Protein AF-A0A9E5QRY1-F1 (afdb_monomer)

Solvent-accessible surface area (backbone atoms only — not comparable to full-atom values): 13961 Å² total; per-residue (Å²): 109,53,72,47,68,84,44,101,41,34,38,41,40,42,23,63,47,68,66,73,77,42,94,70,43,30,32,36,94,90,40,44,83,86,42,85,65,101,62,23,21,14,84,48,50,46,77,48,73,56,29,47,32,41,36,39,41,82,38,76,69,48,32,33,44,33,44,34,31,36,41,71,38,31,24,37,68,61,28,16,50,27,86,89,30,59,91,76,81,81,72,62,67,76,47,42,85,45,55,68,40,35,27,57,84,54,16,33,40,31,41,35,39,36,31,39,63,86,51,37,36,42,37,38,26,44,25,50,51,48,65,31,86,59,56,47,60,54,67,47,77,85,37,39,89,69,48,54,91,47,75,71,39,60,41,67,16,32,56,90,53,58,28,42,28,22,30,35,35,42,37,76,52,50,80,74,83,76,88,58,55,53,36,74,61,50,60,63,30,77,45,49,36,38,36,45,35,38,20,26,35,40,28,60,45,34,11,30,21,26,71,38,59,51,96,88,65,38,36,69,36,71,48,70,19,44,31,40,34,38,23,40,31,40,41,38,28,42,51,76,40,72,97,68,40,32,50,54,70,51,76,51,75,52,75,50,78,40,45,50,83,85,78,77,86,124

Radius of gyration: 21.13 Å; Cα contacts (8 Å, |Δi|>4): 673; chains: 1; bounding box: 58×48×62 Å

Foldseek 3Di:
DDKDDPDLFKIWDWDKDFPDQDQQAAADPPQDCPDDDPRHHHDHHDIDTQDTKMKGCPPRQAKIKMWFWAQQADFDLLLLADPVADPPCLNDPVRVVCQLFFHDRNTFGWMKMWHDDPQKTKIKIKGFTHFGPQAPVPPDLPPQPSADLDAPDKDFHGDRFIKIKMKMKGWPFDDDDPPGSHRRQAPLQPGWTKMKMKMKMKTFQGMKHQNDADPVRGRHDMDTGMKIKIKIKIWTWHHDPVVVSHTDTDIDMDMDIDRHDDPPPD

Sequence (266 aa):
MAYSQISPRFLIM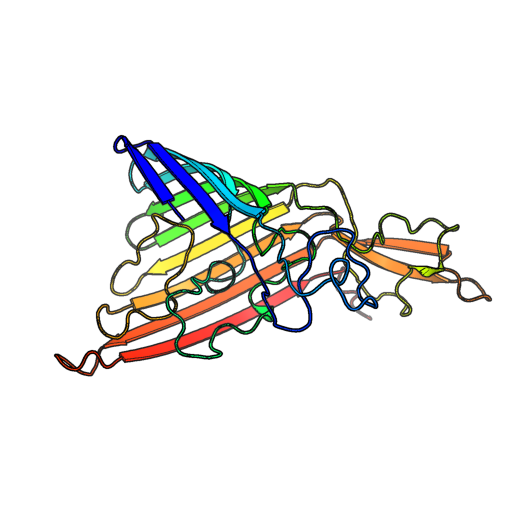FHIGINNQTFINGGAGGGNVSAFGPLGAGKKPEVFIHDAWTEYAVVQKKLHIGAGLHYWNGVSRMASASTLNFLTIDAPIFNWPLIELSDQFARQFGLYIKGELGRFYYQTSINKPFSAPTPVSVLSNGNAINAPTGLNVARDAANNNWALQGYYTYQFLDKESTLLPFRVGTYVGTKKVFNIGAGFHSHPNATASTTARDIDGVATAVSRHNMNLFGVDLFLDYPFGGDKNMAITAYSVFTVMILAPIISVM

Mean predicted aligned error: 7.95 Å

pLDDT: mean 84.77, std 15.93, range [34.84, 98.69]

Structure (mmCIF, N/CA/C/O backbone):
data_AF-A0A9E5QRY1-F1
#
_entry.id   AF-A0A9E5QRY1-F1
#
loop_
_atom_site.group_PDB
_atom_site.id
_atom_site.type_symbol
_atom_site.label_atom_id
_atom_site.label_alt_id
_atom_site.label_comp_id
_atom_site.label_asym_id
_atom_site.label_entity_id
_atom_site.label_seq_id
_atom_site.pdbx_PDB_ins_code
_atom_site.Cartn_x
_atom_site.Cartn_y
_atom_site.Cartn_z
_atom_site.occupancy
_atom_site.B_iso_or_equiv
_atom_site.auth_seq_id
_atom_site.auth_comp_id
_atom_site.auth_asym_id
_atom_site.auth_atom_id
_atom_site.pdbx_PDB_model_num
ATOM 1 N N . MET A 1 1 ? -13.397 12.624 -0.526 1.00 84.31 1 MET A N 1
ATOM 2 C CA . MET A 1 1 ? -13.536 11.171 -0.278 1.00 84.31 1 MET A CA 1
ATOM 3 C C . MET A 1 1 ? -14.922 10.897 0.280 1.00 84.31 1 MET A C 1
ATOM 5 O O . MET A 1 1 ? -15.346 11.635 1.160 1.00 84.31 1 MET A O 1
ATOM 9 N N . ALA A 1 2 ? -15.611 9.875 -0.216 1.00 90.44 2 ALA A N 1
ATOM 10 C CA . ALA A 1 2 ? -16.888 9.410 0.309 1.00 90.44 2 ALA A CA 1
ATOM 11 C C . ALA A 1 2 ? -16.952 7.880 0.218 1.00 90.44 2 ALA A C 1
ATOM 13 O O . ALA A 1 2 ? -16.559 7.298 -0.791 1.00 90.44 2 ALA A O 1
ATOM 14 N N . TYR A 1 3 ? -17.467 7.233 1.258 1.00 90.75 3 TYR A N 1
ATOM 15 C CA . TYR A 1 3 ? -17.833 5.822 1.203 1.00 90.75 3 TYR A CA 1
ATOM 16 C C . TYR A 1 3 ? -19.284 5.658 1.641 1.00 90.75 3 TYR A C 1
ATOM 18 O O . TYR A 1 3 ? -19.802 6.459 2.420 1.00 90.75 3 TYR A O 1
ATOM 26 N N . SER A 1 4 ? -19.940 4.620 1.137 1.00 91.69 4 SER A N 1
ATOM 27 C CA . SER A 1 4 ? -21.294 4.252 1.538 1.00 91.69 4 SER A CA 1
ATOM 28 C C . SER A 1 4 ? -21.354 2.763 1.813 1.00 91.69 4 SER A C 1
ATOM 30 O O . SER A 1 4 ? -20.996 1.941 0.966 1.00 91.69 4 SER A O 1
ATOM 32 N N . GLN A 1 5 ? -21.806 2.418 3.013 1.00 89.25 5 GLN A N 1
ATOM 33 C CA . GLN A 1 5 ? -22.091 1.046 3.384 1.00 89.25 5 GLN A CA 1
ATOM 34 C C . GLN A 1 5 ? -23.574 0.770 3.116 1.00 89.25 5 GLN A C 1
ATOM 36 O O . GLN A 1 5 ? -24.421 0.960 3.984 1.00 89.25 5 GLN A O 1
ATOM 41 N N . ILE A 1 6 ? -23.882 0.340 1.890 1.00 89.12 6 ILE A N 1
ATOM 42 C CA . ILE A 1 6 ? -25.260 0.085 1.428 1.00 89.12 6 ILE A CA 1
ATOM 43 C C . ILE A 1 6 ? -25.921 -1.022 2.259 1.00 89.12 6 ILE A C 1
ATOM 45 O O . ILE A 1 6 ? -27.129 -1.016 2.477 1.00 89.12 6 ILE A O 1
ATOM 49 N N . SER A 1 7 ? -25.130 -1.981 2.743 1.00 91.56 7 SER A N 1
ATOM 50 C CA . SER A 1 7 ? -25.584 -3.000 3.688 1.00 91.56 7 SER A CA 1
ATOM 51 C C . SER A 1 7 ? -24.447 -3.398 4.631 1.00 91.56 7 SER A C 1
ATOM 53 O O . SER A 1 7 ? -23.281 -3.141 4.323 1.00 91.56 7 SER A O 1
ATOM 55 N N . PRO A 1 8 ? -24.717 -4.144 5.720 1.00 89.19 8 PRO A N 1
ATOM 56 C CA . PRO A 1 8 ? -23.670 -4.700 6.581 1.00 89.19 8 PRO A CA 1
ATOM 57 C C . PRO A 1 8 ? -22.619 -5.563 5.859 1.00 89.19 8 PRO A C 1
ATOM 59 O O . PRO A 1 8 ? -21.644 -5.975 6.488 1.00 89.19 8 PRO A O 1
ATOM 62 N N . ARG A 1 9 ? -22.825 -5.883 4.573 1.00 95.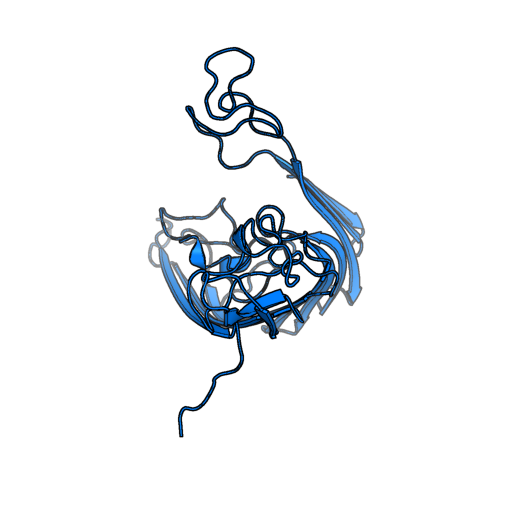06 9 ARG A N 1
ATOM 63 C CA . ARG A 1 9 ? -21.899 -6.653 3.743 1.00 95.06 9 ARG A CA 1
ATOM 64 C C . ARG A 1 9 ? -21.380 -5.922 2.515 1.00 95.06 9 ARG A C 1
ATOM 66 O O . ARG A 1 9 ? -20.485 -6.465 1.888 1.00 95.06 9 ARG A O 1
ATOM 73 N N . PHE A 1 10 ? -21.919 -4.765 2.145 1.00 96.38 10 PHE A N 1
ATOM 74 C CA . PHE A 1 10 ? -21.547 -4.112 0.892 1.00 96.38 10 PHE A CA 1
ATOM 75 C C . PHE A 1 10 ? -21.110 -2.675 1.133 1.00 96.38 10 PHE A C 1
ATOM 77 O O . PHE A 1 10 ? -21.865 -1.880 1.698 1.00 96.38 10 PHE A O 1
ATOM 84 N N . LEU A 1 11 ? -19.892 -2.370 0.696 1.00 96.75 11 LEU A N 1
ATOM 85 C CA . LEU A 1 11 ? -19.241 -1.076 0.839 1.00 96.75 11 LEU A CA 1
ATOM 86 C C . LEU A 1 11 ? -18.826 -0.577 -0.547 1.00 96.75 11 LEU A C 1
ATOM 88 O O . LEU A 1 11 ? -18.224 -1.312 -1.327 1.00 96.75 11 LEU A O 1
ATOM 92 N N . ILE A 1 12 ? -19.138 0.682 -0.837 1.00 96.50 12 ILE A N 1
ATOM 93 C CA . ILE A 1 12 ? -18.628 1.411 -1.998 1.00 96.50 12 ILE A CA 1
ATOM 94 C C . ILE A 1 12 ? -17.719 2.519 -1.490 1.00 96.50 12 ILE A C 1
ATOM 96 O O . ILE A 1 12 ? -18.074 3.219 -0.540 1.00 96.50 12 ILE A O 1
ATOM 100 N N . MET A 1 13 ? -16.586 2.705 -2.156 1.00 96.12 13 MET A N 1
ATOM 101 C CA . MET A 1 13 ? -15.648 3.784 -1.897 1.00 96.12 13 MET A CA 1
ATOM 102 C C . MET A 1 13 ? -15.396 4.588 -3.166 1.00 96.12 13 MET A C 1
ATOM 104 O O . MET A 1 13 ? -15.086 4.028 -4.218 1.00 96.12 13 MET A O 1
ATOM 108 N N . PHE A 1 14 ? -15.476 5.909 -3.035 1.00 96.69 14 PHE A N 1
ATOM 109 C CA . PHE A 1 14 ? -15.118 6.844 -4.085 1.00 96.69 14 PHE A CA 1
ATOM 110 C C . PHE A 1 14 ? -14.286 8.003 -3.531 1.00 96.69 14 PHE A C 1
ATOM 112 O O . PHE A 1 14 ? -14.654 8.697 -2.577 1.00 96.69 14 PHE A O 1
ATOM 119 N N . HIS A 1 15 ? -13.143 8.252 -4.147 1.00 95.25 15 HIS A N 1
ATOM 120 C CA . HIS A 1 15 ? -12.257 9.347 -3.808 1.00 95.25 15 HIS A CA 1
ATOM 121 C C . HIS A 1 15 ? -11.760 9.986 -5.094 1.00 95.25 15 HIS A C 1
ATOM 123 O O . HIS A 1 15 ? -11.146 9.333 -5.925 1.00 95.25 15 HIS A O 1
ATOM 129 N N . ILE A 1 16 ? -12.043 11.274 -5.230 1.00 93.88 16 ILE A N 1
ATOM 130 C CA . ILE A 1 16 ? -11.583 12.140 -6.304 1.00 93.88 16 ILE A CA 1
ATOM 131 C C . ILE A 1 16 ? -10.830 13.303 -5.671 1.00 93.88 16 ILE A C 1
ATOM 133 O O . ILE A 1 16 ? -11.224 13.779 -4.596 1.00 93.88 16 ILE A O 1
ATOM 137 N N . GLY A 1 17 ? -9.768 13.750 -6.322 1.00 89.25 17 GLY A N 1
ATOM 138 C CA . GLY A 1 17 ? -8.963 14.843 -5.816 1.00 89.25 17 GLY A CA 1
ATOM 139 C C . GLY A 1 17 ? -7.842 15.228 -6.764 1.00 89.25 17 GLY A C 1
ATOM 140 O O . GLY A 1 17 ? -7.821 14.855 -7.934 1.00 89.25 17 GLY A O 1
ATOM 141 N N . ILE A 1 18 ? -6.907 15.986 -6.209 1.00 84.31 18 ILE A N 1
ATOM 142 C CA . ILE A 1 18 ? -5.691 16.462 -6.861 1.00 84.31 18 ILE A CA 1
ATOM 143 C C . ILE A 1 18 ? -4.495 16.088 -5.982 1.00 84.31 18 ILE A C 1
ATOM 145 O O . ILE A 1 18 ? -4.628 16.008 -4.758 1.00 84.31 18 ILE A O 1
ATOM 149 N N . ASN A 1 19 ? -3.318 15.906 -6.576 1.00 79.81 19 ASN A N 1
ATOM 150 C CA . ASN A 1 19 ? -2.058 15.805 -5.838 1.00 79.81 19 ASN A CA 1
ATOM 151 C C . ASN A 1 19 ? -1.043 16.824 -6.338 1.00 79.81 19 ASN A C 1
ATOM 153 O O . ASN A 1 19 ? -1.168 17.353 -7.438 1.00 79.81 19 ASN A O 1
ATOM 157 N N . ASN A 1 20 ? -0.028 17.072 -5.503 1.00 72.06 20 ASN A N 1
ATOM 158 C CA . ASN A 1 20 ? 1.133 17.892 -5.836 1.00 72.06 20 ASN A CA 1
ATOM 159 C C . ASN A 1 20 ? 0.769 19.286 -6.386 1.00 72.06 20 ASN A C 1
ATOM 161 O O . ASN A 1 20 ? 1.396 19.786 -7.318 1.00 72.06 20 ASN A O 1
ATOM 165 N N . GLN A 1 21 ? -0.272 19.914 -5.824 1.00 71.94 21 GLN A N 1
ATOM 166 C CA . GLN A 1 21 ? -0.602 21.296 -6.154 1.00 71.94 21 GLN A CA 1
ATOM 167 C C . GLN A 1 21 ? 0.521 22.196 -5.647 1.00 71.94 21 GLN A C 1
ATOM 169 O O . GLN A 1 21 ? 0.767 22.281 -4.445 1.00 71.94 21 GLN A O 1
ATOM 174 N N . THR A 1 22 ? 1.171 22.907 -6.560 1.00 66.19 22 THR A N 1
ATOM 175 C CA . THR A 1 22 ? 2.138 23.943 -6.201 1.00 66.19 22 THR A CA 1
ATOM 176 C C . THR A 1 22 ? 1.796 25.244 -6.920 1.00 66.19 22 THR A C 1
ATOM 178 O O . THR A 1 22 ? 0.979 25.270 -7.838 1.00 66.19 22 THR A O 1
ATOM 181 N N . PHE A 1 23 ? 2.420 26.344 -6.502 1.00 65.69 23 PHE A N 1
ATOM 182 C CA . PHE A 1 23 ? 2.241 27.652 -7.140 1.00 65.69 23 PHE A CA 1
ATOM 183 C C . PHE A 1 23 ? 3.002 27.794 -8.470 1.00 65.69 23 PHE A C 1
ATOM 185 O O . PHE A 1 23 ? 2.866 28.819 -9.138 1.00 65.69 23 PHE A O 1
ATOM 192 N N . ILE A 1 24 ? 3.825 26.801 -8.830 1.00 58.38 24 ILE A N 1
ATOM 193 C CA . ILE A 1 24 ? 4.819 26.895 -9.910 1.00 58.38 24 ILE A CA 1
ATOM 194 C C . ILE A 1 24 ? 4.666 25.732 -10.905 1.00 58.38 24 ILE A C 1
ATOM 196 O O . ILE A 1 24 ? 4.683 25.959 -12.108 1.00 58.38 24 ILE A O 1
ATOM 200 N N . ASN A 1 25 ? 4.426 24.517 -10.402 1.00 52.34 25 ASN A N 1
ATOM 201 C CA . ASN A 1 25 ? 4.283 23.262 -11.146 1.00 52.34 25 ASN A CA 1
ATOM 202 C C . ASN A 1 25 ? 3.006 22.499 -10.726 1.00 52.34 25 ASN A C 1
ATOM 204 O O . ASN A 1 25 ? 2.606 22.543 -9.561 1.00 52.34 25 ASN A O 1
ATOM 208 N N . GLY A 1 26 ? 2.385 21.768 -11.654 1.00 53.31 26 GLY A N 1
ATOM 209 C CA . GLY A 1 26 ? 1.198 20.940 -11.376 1.00 53.31 26 GLY A CA 1
ATOM 210 C C . GLY A 1 26 ? 0.034 21.253 -12.311 1.00 53.31 26 GLY A C 1
ATOM 211 O O . GLY A 1 26 ? -1.031 21.660 -11.862 1.00 53.31 26 GLY A O 1
ATOM 212 N N . GLY A 1 27 ? 0.258 21.147 -13.621 1.00 53.31 27 GLY A N 1
ATOM 213 C CA . GLY A 1 27 ? -0.777 21.309 -14.645 1.00 53.31 27 GLY A CA 1
ATOM 214 C C . GLY A 1 27 ? -1.347 19.973 -15.131 1.00 53.31 27 GLY A C 1
ATOM 215 O O . GLY A 1 27 ? -0.679 18.951 -15.021 1.00 53.31 27 GLY A O 1
ATOM 216 N N . ALA A 1 28 ? -2.555 20.011 -15.697 1.00 51.50 28 ALA A N 1
ATOM 217 C CA . ALA A 1 28 ? -3.160 18.908 -16.447 1.00 51.50 28 ALA A CA 1
ATOM 218 C C . ALA A 1 28 ? -2.247 18.382 -17.571 1.00 51.50 28 ALA A C 1
ATOM 220 O O . ALA A 1 28 ? -1.473 19.152 -18.159 1.00 51.50 28 ALA A O 1
ATOM 221 N N . GLY A 1 29 ? -2.364 17.086 -17.886 1.00 51.47 29 GLY A N 1
ATOM 222 C CA . GLY A 1 29 ? -1.628 16.443 -18.974 1.00 51.47 29 GLY A CA 1
ATOM 223 C C . GLY A 1 29 ? -1.658 17.252 -20.279 1.00 51.47 29 GLY A C 1
ATOM 224 O O . GLY A 1 29 ? -2.714 17.684 -20.739 1.00 51.47 29 GLY A O 1
ATOM 225 N N . GLY A 1 30 ? -0.478 17.488 -20.865 1.00 53.19 30 GLY A N 1
ATOM 226 C CA . GLY A 1 30 ? -0.306 18.262 -22.106 1.00 53.19 30 GLY A CA 1
ATOM 227 C C . GLY A 1 30 ? 0.067 19.742 -21.931 1.00 53.19 30 GLY A C 1
ATOM 228 O O . GLY A 1 30 ? 0.291 20.428 -22.927 1.00 53.19 30 GLY A O 1
ATOM 229 N N . GLY A 1 31 ? 0.180 20.250 -20.698 1.00 53.00 31 GLY A N 1
ATOM 230 C CA . GLY A 1 31 ? 0.727 21.585 -20.439 1.00 53.00 31 GLY A CA 1
ATOM 231 C C . GLY A 1 31 ? 2.235 21.652 -20.708 1.00 53.00 31 GLY A C 1
ATOM 232 O O . GLY A 1 31 ? 2.996 20.808 -20.236 1.00 53.00 31 GLY A O 1
ATOM 233 N N . ASN A 1 32 ? 2.695 22.669 -21.438 1.00 54.06 32 ASN A N 1
ATOM 234 C CA . ASN A 1 32 ? 4.124 22.870 -21.655 1.00 54.06 32 ASN A CA 1
ATOM 235 C C . ASN A 1 32 ? 4.774 23.360 -20.346 1.00 54.06 32 ASN A C 1
ATOM 237 O O . ASN A 1 32 ? 4.464 24.450 -19.862 1.00 54.06 32 ASN A O 1
ATOM 241 N N . VAL A 1 33 ? 5.681 22.555 -19.781 1.00 55.44 33 VAL A N 1
ATOM 242 C CA . VAL A 1 33 ? 6.386 22.818 -18.506 1.00 55.44 33 VAL A CA 1
ATOM 243 C C . VAL A 1 33 ? 7.263 24.077 -18.562 1.00 55.44 33 VAL A C 1
ATOM 245 O O . VAL A 1 33 ? 7.678 24.593 -17.532 1.00 55.44 33 VAL A O 1
ATOM 248 N N . SER A 1 34 ? 7.519 24.595 -19.768 1.00 55.19 34 SER A N 1
ATOM 249 C CA . SER A 1 34 ? 8.293 25.818 -20.012 1.00 55.19 34 SER A CA 1
ATOM 250 C C . SER A 1 34 ? 7.446 27.056 -20.349 1.00 55.19 34 SER A C 1
ATOM 252 O O . SER A 1 34 ? 8.002 28.129 -20.577 1.00 55.19 34 SER A O 1
ATOM 254 N N . ALA A 1 35 ? 6.111 26.951 -20.383 1.00 54.78 35 ALA A N 1
ATOM 255 C CA . ALA A 1 35 ? 5.238 28.066 -20.754 1.00 54.78 35 ALA A CA 1
ATOM 256 C C . ALA A 1 35 ? 4.711 28.845 -19.533 1.00 54.78 35 ALA A C 1
ATOM 258 O O . ALA A 1 35 ? 4.174 28.268 -18.590 1.00 54.78 35 ALA A O 1
ATOM 259 N N . PHE A 1 36 ? 4.779 30.179 -19.589 1.00 55.34 36 PHE A N 1
ATOM 260 C CA . PHE A 1 36 ? 4.069 31.085 -18.678 1.00 55.34 36 PHE A CA 1
ATOM 261 C C . PHE A 1 36 ? 2.723 31.507 -19.296 1.00 55.34 36 PHE A C 1
ATOM 263 O O . PHE A 1 36 ? 2.643 31.764 -20.494 1.00 55.34 36 PHE A O 1
ATOM 270 N N . GLY A 1 37 ? 1.656 31.612 -18.492 1.00 53.41 37 GLY A N 1
ATOM 271 C CA . GLY A 1 37 ? 0.339 32.102 -18.940 1.00 53.41 37 GLY A CA 1
ATOM 272 C C . GLY A 1 37 ? -0.792 31.062 -18.858 1.00 53.41 37 GLY A C 1
ATOM 273 O O . GLY A 1 37 ? -0.645 30.061 -18.158 1.00 53.41 37 GLY A O 1
ATOM 274 N N . PRO A 1 38 ? -1.939 31.278 -19.535 1.00 51.03 38 PRO A N 1
ATOM 275 C CA . PRO A 1 38 ? -3.110 30.384 -19.502 1.00 51.03 38 PRO A CA 1
ATOM 276 C C . PRO A 1 38 ? -2.845 28.934 -19.953 1.00 51.03 38 PRO A C 1
ATOM 278 O O . PRO A 1 38 ? -3.667 28.062 -19.674 1.00 51.03 38 PRO A O 1
ATOM 281 N N . LEU A 1 39 ? -1.715 28.702 -20.636 1.00 50.28 39 LEU A N 1
ATOM 282 C CA . LEU A 1 39 ? -1.239 27.418 -21.172 1.00 50.28 39 LEU A CA 1
ATOM 283 C C . LEU A 1 39 ? -0.040 26.830 -20.390 1.00 50.28 39 LEU A C 1
ATOM 285 O O . LEU A 1 39 ? 0.532 25.826 -20.809 1.00 50.28 39 LEU A O 1
ATOM 289 N N . GLY A 1 40 ? 0.365 27.461 -19.281 1.00 56.38 40 GLY A N 1
ATOM 290 C CA . GLY A 1 40 ? 1.472 27.000 -18.439 1.00 56.38 40 GLY A CA 1
ATOM 291 C C . GLY A 1 40 ? 1.081 25.876 -17.478 1.00 56.38 40 GLY A C 1
ATOM 292 O O . GLY A 1 40 ? 0.017 25.921 -16.850 1.00 56.38 40 GLY A O 1
ATOM 293 N N . ALA A 1 41 ? 1.957 24.879 -17.331 1.00 55.75 41 ALA A N 1
ATOM 294 C CA . ALA A 1 41 ? 1.741 23.689 -16.506 1.00 55.75 41 ALA A CA 1
ATOM 295 C C . ALA A 1 41 ? 1.926 23.956 -14.995 1.00 55.75 41 ALA A C 1
ATOM 297 O O . ALA A 1 41 ? 2.834 23.422 -14.368 1.00 55.75 41 ALA A O 1
ATOM 298 N N . GLY A 1 42 ? 1.081 24.787 -14.381 1.00 54.12 42 GLY A N 1
ATOM 299 C CA . GLY A 1 42 ? 1.273 25.094 -12.953 1.00 54.12 42 GLY A CA 1
ATOM 300 C C . GLY A 1 42 ? 0.101 25.674 -12.174 1.00 54.12 42 GLY A C 1
ATOM 301 O O . GLY A 1 42 ? 0.209 25.827 -10.966 1.00 54.12 42 GLY A O 1
ATOM 302 N N . LYS A 1 43 ? -1.022 26.011 -12.821 1.00 57.53 43 LYS A N 1
ATOM 303 C CA . LYS A 1 43 ? -2.163 26.671 -12.146 1.00 57.53 43 LYS A CA 1
ATOM 304 C C . LYS A 1 43 ? -3.443 25.833 -12.095 1.00 57.53 43 LYS A C 1
ATOM 306 O O . LYS A 1 43 ? -4.443 26.293 -11.553 1.00 57.53 43 LYS A O 1
ATOM 311 N N . LYS A 1 44 ? -3.439 24.644 -12.703 1.00 62.97 44 LYS A N 1
ATOM 312 C CA . LYS A 1 44 ? -4.613 23.774 -12.869 1.00 62.97 44 LYS A CA 1
ATOM 313 C C . LYS A 1 44 ? -4.199 22.313 -12.654 1.00 62.97 44 LYS A C 1
ATOM 315 O O . LYS A 1 44 ? -3.958 21.632 -13.653 1.00 62.97 44 LYS A O 1
ATOM 320 N N . PRO A 1 45 ? -4.061 21.854 -11.398 1.00 67.12 45 PRO A N 1
ATOM 321 C CA . PRO A 1 45 ? -3.745 20.457 -11.130 1.00 67.12 45 PRO A CA 1
ATOM 322 C C . PRO A 1 45 ? -4.826 19.554 -11.714 1.00 67.12 45 PRO A C 1
ATOM 324 O O . PRO A 1 45 ? -6.014 19.885 -11.663 1.00 67.12 45 PRO A O 1
ATOM 327 N N . GLU A 1 46 ? -4.400 18.443 -12.312 1.00 74.00 46 GLU A N 1
ATOM 328 C CA . GLU A 1 46 ? -5.322 17.466 -12.875 1.00 74.00 46 GLU A CA 1
ATOM 329 C C . GLU A 1 46 ? -6.162 16.849 -11.763 1.00 74.00 46 GLU A C 1
ATOM 331 O O . GLU A 1 46 ? -5.633 16.403 -10.743 1.00 74.00 46 GLU A O 1
ATOM 336 N N . VAL A 1 47 ? -7.477 16.839 -11.965 1.00 83.25 47 VAL A N 1
ATOM 337 C CA . VAL A 1 47 ? -8.395 16.116 -11.094 1.00 83.25 47 VAL A CA 1
ATOM 338 C C . VAL A 1 47 ? -8.467 14.685 -11.592 1.00 83.25 47 VAL A C 1
ATOM 340 O O . VAL A 1 47 ? -8.854 14.446 -12.734 1.00 83.25 47 VAL A O 1
ATOM 343 N N . PHE A 1 48 ? -8.153 13.739 -10.717 1.00 88.19 48 PHE A N 1
ATOM 344 C CA . PHE A 1 48 ? -8.254 12.320 -11.019 1.00 88.19 48 PHE A CA 1
ATOM 345 C C . PHE A 1 48 ? -8.861 11.547 -9.850 1.00 88.19 48 PHE A C 1
ATOM 347 O O . PHE A 1 48 ? -9.055 12.056 -8.742 1.00 88.19 48 PHE A O 1
ATOM 354 N N . ILE A 1 49 ? -9.232 10.304 -10.132 1.00 93.00 49 ILE A N 1
ATOM 355 C CA . ILE A 1 49 ? -9.844 9.405 -9.159 1.00 93.00 49 ILE A CA 1
ATOM 356 C C . ILE A 1 49 ? -8.725 8.725 -8.374 1.00 93.00 49 ILE A C 1
ATOM 358 O O . ILE A 1 49 ? -7.941 7.974 -8.936 1.00 93.00 49 ILE A O 1
ATOM 362 N N . HIS A 1 50 ? -8.664 8.948 -7.069 1.00 93.44 50 HIS A N 1
ATOM 363 C CA . HIS A 1 50 ? -7.784 8.212 -6.165 1.00 93.44 50 HIS A CA 1
ATOM 364 C C . HIS A 1 50 ? -8.297 6.804 -5.918 1.00 93.44 50 HIS A C 1
ATOM 366 O O . HIS A 1 50 ? -7.558 5.842 -6.051 1.00 93.44 50 HIS A O 1
ATOM 372 N N . ASP A 1 51 ? -9.563 6.673 -5.544 1.00 96.00 51 ASP A N 1
ATOM 373 C CA . ASP A 1 51 ? -10.147 5.397 -5.152 1.00 96.00 51 ASP A CA 1
ATOM 374 C C . ASP A 1 51 ? -11.510 5.249 -5.824 1.00 96.00 51 ASP A C 1
ATOM 376 O O . ASP A 1 51 ? -12.347 6.148 -5.763 1.00 96.00 51 ASP A O 1
ATOM 380 N N . ALA A 1 52 ? -11.743 4.105 -6.453 1.00 97.50 52 ALA A N 1
ATOM 381 C CA . ALA A 1 52 ? -13.043 3.717 -6.982 1.00 97.50 52 ALA A CA 1
ATOM 382 C C . ALA A 1 52 ? -13.136 2.199 -6.914 1.00 97.50 52 ALA A C 1
ATOM 384 O O . ALA A 1 52 ? -12.699 1.489 -7.823 1.00 97.50 52 ALA A O 1
ATOM 385 N N . TRP A 1 53 ? -13.653 1.705 -5.795 1.00 97.88 53 TRP A N 1
ATOM 386 C CA . TRP A 1 53 ? -13.727 0.277 -5.528 1.00 97.88 53 TRP A CA 1
ATOM 387 C C . TRP A 1 53 ? -14.990 -0.091 -4.760 1.00 97.88 53 TRP A C 1
ATOM 389 O O . TRP A 1 53 ? -15.627 0.733 -4.097 1.00 97.88 53 TRP A O 1
ATOM 399 N N . THR A 1 54 ? -15.353 -1.363 -4.871 1.00 98.00 54 THR A N 1
ATOM 400 C CA . THR A 1 54 ? -16.456 -1.973 -4.127 1.00 98.00 54 THR A CA 1
ATOM 401 C C . THR A 1 54 ? -15.946 -3.164 -3.337 1.00 98.00 54 THR A C 1
ATOM 403 O O . THR A 1 54 ? -14.954 -3.789 -3.714 1.00 98.00 54 THR A O 1
ATOM 406 N N . GLU A 1 55 ? -16.617 -3.469 -2.235 1.00 98.25 55 GLU A N 1
ATOM 407 C CA . GLU A 1 55 ? -16.248 -4.549 -1.333 1.00 98.25 55 GLU A CA 1
ATOM 408 C C . GLU A 1 55 ? -17.475 -5.312 -0.854 1.00 98.25 55 GLU A C 1
ATOM 410 O O . GLU A 1 55 ? -18.485 -4.726 -0.455 1.00 98.25 55 GLU A O 1
ATOM 415 N N . TYR A 1 56 ? -17.340 -6.634 -0.838 1.00 98.12 56 TYR A N 1
ATOM 416 C CA . TYR A 1 56 ? -18.307 -7.568 -0.302 1.00 98.12 56 TYR A CA 1
ATOM 417 C C . TYR A 1 56 ? -17.722 -8.357 0.877 1.00 98.12 56 TYR A C 1
ATOM 419 O O . TYR A 1 56 ? -16.694 -9.027 0.760 1.00 98.12 56 TYR A O 1
ATOM 427 N N . ALA A 1 57 ? -18.403 -8.323 2.021 1.00 97.88 57 ALA A N 1
ATOM 428 C CA . ALA A 1 57 ? -18.065 -9.123 3.191 1.00 97.88 57 ALA A CA 1
ATOM 429 C C . ALA A 1 57 ? -18.657 -10.536 3.059 1.00 97.88 57 ALA A C 1
ATOM 431 O O . ALA A 1 57 ? -19.825 -10.767 3.390 1.00 97.88 57 ALA A O 1
ATOM 432 N N . VAL A 1 58 ? -17.833 -11.485 2.606 1.00 97.81 58 VAL A N 1
ATOM 433 C CA . VAL A 1 58 ? -18.184 -12.915 2.518 1.00 97.81 58 VAL A CA 1
ATOM 434 C C . VAL A 1 58 ? -18.439 -13.481 3.913 1.00 97.81 58 VAL A C 1
ATOM 436 O O . VAL A 1 58 ? -19.459 -14.123 4.161 1.00 97.81 58 VAL A O 1
ATOM 439 N N . VAL A 1 59 ? -17.536 -13.178 4.848 1.00 97.38 59 VAL A N 1
ATOM 440 C CA . VAL A 1 59 ? -17.696 -13.455 6.276 1.00 97.38 59 VAL A CA 1
ATOM 441 C C . VAL A 1 59 ? -17.392 -12.164 7.014 1.00 97.38 59 VAL A C 1
ATOM 443 O O . VAL A 1 59 ? -16.246 -11.721 7.038 1.00 97.38 59 VAL A O 1
ATOM 446 N N . GLN A 1 60 ? -18.411 -11.552 7.617 1.00 93.81 60 GLN A N 1
ATOM 447 C CA . GLN A 1 60 ? -18.270 -10.248 8.270 1.00 93.81 60 GLN A CA 1
ATOM 448 C C . GLN A 1 60 ? -17.052 -10.204 9.200 1.00 93.81 60 GLN A C 1
ATOM 450 O O . GLN A 1 60 ? -16.855 -11.102 10.023 1.00 93.81 60 GLN A O 1
ATOM 455 N N . LYS A 1 61 ? -16.239 -9.152 9.051 1.00 93.25 61 LYS A N 1
ATOM 456 C CA . LYS A 1 61 ? -14.959 -8.910 9.740 1.00 93.25 61 LYS A CA 1
ATOM 457 C C . LYS A 1 61 ? -13.827 -9.881 9.384 1.00 93.25 61 LYS A C 1
ATOM 459 O O . LYS A 1 61 ? -12.673 -9.483 9.458 1.00 93.25 61 LYS A O 1
ATOM 464 N N . LYS A 1 62 ? -14.116 -11.131 9.010 1.00 97.38 62 LYS A N 1
ATOM 465 C CA . LYS A 1 62 ? -13.102 -12.184 8.817 1.00 97.38 62 LYS A CA 1
ATOM 466 C C . LYS A 1 62 ? -12.621 -12.335 7.381 1.00 97.38 62 LYS A C 1
ATOM 468 O O . LYS A 1 62 ? -11.472 -12.721 7.194 1.00 97.38 62 LYS A O 1
ATOM 473 N N . LEU A 1 63 ? -13.486 -12.092 6.398 1.00 98.31 63 LEU A N 1
ATOM 474 C CA . LEU A 1 63 ? -13.173 -12.209 4.977 1.00 98.31 63 LEU A CA 1
ATOM 475 C C . LEU A 1 63 ? -14.026 -11.240 4.161 1.00 98.31 63 LEU A C 1
ATOM 477 O O . LEU A 1 63 ? -15.254 -11.350 4.099 1.00 98.31 63 LEU A O 1
ATOM 481 N N . HIS A 1 64 ? -13.333 -10.327 3.504 1.00 98.56 64 HIS A N 1
ATOM 482 C CA . HIS A 1 64 ? -13.859 -9.347 2.576 1.00 98.56 64 HIS A CA 1
ATOM 483 C C . HIS A 1 64 ? -13.150 -9.531 1.241 1.00 98.56 64 HIS A C 1
ATOM 485 O O . HIS A 1 64 ? -11.948 -9.797 1.226 1.00 98.56 64 HIS A O 1
ATOM 491 N N . ILE A 1 65 ? -13.888 -9.382 0.147 1.00 98.62 65 ILE A N 1
ATOM 492 C CA . ILE A 1 65 ? -13.359 -9.390 -1.216 1.00 98.62 65 ILE A CA 1
ATOM 493 C C . ILE A 1 65 ? -13.771 -8.074 -1.857 1.00 98.62 65 ILE A C 1
ATOM 495 O O . ILE A 1 65 ? -14.944 -7.706 -1.788 1.00 98.62 65 ILE A O 1
ATOM 499 N N . GLY A 1 66 ? -12.835 -7.370 -2.476 1.00 98.38 66 GLY A N 1
ATOM 500 C CA . GLY A 1 66 ? -13.138 -6.145 -3.199 1.00 98.38 66 GLY A CA 1
ATOM 501 C C . GLY A 1 66 ? -12.397 -6.032 -4.518 1.00 98.38 66 GLY A C 1
ATOM 502 O O . GLY A 1 66 ? -11.490 -6.808 -4.818 1.00 98.38 66 GLY A O 1
ATOM 503 N N . ALA A 1 67 ? -12.847 -5.080 -5.326 1.00 98.31 67 ALA A N 1
ATOM 504 C CA . ALA A 1 67 ? -12.376 -4.866 -6.684 1.00 98.31 67 ALA A CA 1
ATOM 505 C C . ALA A 1 67 ? -12.452 -3.386 -7.063 1.00 98.31 67 ALA A C 1
ATOM 507 O O . ALA A 1 67 ? -13.403 -2.697 -6.679 1.00 98.31 67 ALA A O 1
ATOM 508 N N . GLY A 1 68 ? -11.489 -2.919 -7.857 1.00 97.88 68 GLY A N 1
ATOM 509 C CA . GLY A 1 68 ? -11.462 -1.567 -8.418 1.00 97.88 68 GLY A CA 1
ATOM 510 C C . GLY A 1 68 ? -10.090 -0.908 -8.312 1.00 97.88 68 GLY A C 1
ATOM 511 O O . GLY A 1 68 ? -9.085 -1.588 -8.118 1.00 97.88 68 GLY A O 1
ATOM 512 N N . LEU A 1 69 ? -10.054 0.417 -8.447 1.00 97.50 69 LEU A N 1
ATOM 513 C CA . LEU A 1 69 ? -8.854 1.221 -8.211 1.00 97.50 69 LEU A CA 1
ATOM 514 C C . LEU A 1 69 ? -8.707 1.449 -6.712 1.00 97.50 69 LEU A C 1
ATOM 516 O O . LEU A 1 69 ? -9.523 2.179 -6.154 1.00 97.50 69 LEU A O 1
ATOM 520 N N . HIS A 1 70 ? -7.716 0.839 -6.064 1.00 96.88 70 HIS A N 1
ATOM 521 C CA . HIS A 1 70 ? -7.658 0.788 -4.601 1.00 96.88 70 HIS A CA 1
ATOM 522 C C . HIS A 1 70 ? -6.262 1.012 -4.015 1.00 96.88 70 HIS A C 1
ATOM 524 O O . HIS A 1 70 ? -5.244 0.807 -4.672 1.00 96.88 70 HIS A O 1
ATOM 530 N N . TYR A 1 71 ? -6.236 1.325 -2.718 1.00 96.12 71 TYR A N 1
ATOM 531 C CA . TYR A 1 71 ? -5.033 1.618 -1.931 1.00 96.12 71 TYR A CA 1
ATOM 532 C C . TYR A 1 71 ? -4.633 0.494 -0.947 1.00 96.12 71 TYR A C 1
ATOM 534 O O . TYR A 1 71 ? -3.918 0.720 0.024 1.00 96.12 71 TYR A O 1
ATOM 542 N N . TRP A 1 72 ? -5.124 -0.737 -1.149 1.00 96.56 72 TRP A N 1
ATOM 543 C CA . TRP A 1 72 ? -4.743 -1.904 -0.336 1.00 96.56 72 TRP A CA 1
ATOM 544 C C . TRP A 1 72 ? -3.323 -2.380 -0.669 1.00 96.56 72 TRP A C 1
ATOM 546 O O . TRP A 1 72 ? -3.127 -3.328 -1.440 1.00 96.56 72 TRP A O 1
ATOM 556 N N . ASN A 1 73 ? -2.340 -1.698 -0.080 1.00 95.31 73 ASN A N 1
ATOM 557 C CA . ASN A 1 73 ? -0.931 -1.837 -0.425 1.00 95.31 73 ASN A CA 1
ATOM 558 C C . ASN A 1 73 ? -0.142 -2.816 0.448 1.00 95.31 73 ASN A C 1
ATOM 560 O O . ASN A 1 73 ? -0.438 -3.014 1.625 1.00 95.31 73 ASN A O 1
ATOM 564 N N . GLY A 1 74 ? 0.877 -3.425 -0.158 1.00 92.75 74 GLY A N 1
ATOM 565 C CA . GLY A 1 74 ? 2.106 -3.833 0.530 1.00 92.75 74 GLY A CA 1
ATOM 566 C C . GLY A 1 74 ? 3.181 -2.758 0.305 1.00 92.75 74 GLY A C 1
ATOM 567 O O . GLY A 1 74 ? 2.955 -1.813 -0.437 1.00 92.75 74 GLY A O 1
ATOM 568 N N . VAL A 1 75 ? 4.374 -2.808 0.889 1.00 96.00 75 VAL A N 1
ATOM 569 C CA . VAL A 1 75 ? 4.995 -3.886 1.681 1.00 96.00 75 VAL A CA 1
ATOM 570 C C . VAL A 1 75 ? 4.983 -3.638 3.186 1.00 96.00 75 VAL A C 1
ATOM 572 O O . VAL A 1 75 ? 5.380 -4.501 3.960 1.00 96.00 75 VAL A O 1
ATOM 575 N N . SER A 1 76 ? 4.565 -2.449 3.595 1.00 96.19 76 SER A N 1
ATOM 576 C CA . SER A 1 76 ? 4.571 -1.994 4.980 1.00 96.19 76 SER A CA 1
ATOM 577 C C . SER A 1 76 ? 3.279 -1.251 5.285 1.00 96.19 76 SER A C 1
ATOM 579 O O . SER A 1 76 ? 2.514 -0.886 4.382 1.00 96.19 76 SER A O 1
ATOM 581 N N . ARG A 1 77 ? 3.065 -0.951 6.564 1.00 94.75 77 ARG A N 1
ATOM 582 C CA . ARG A 1 77 ? 2.016 -0.039 7.016 1.00 94.75 77 ARG A CA 1
ATOM 583 C C . ARG A 1 77 ? 2.046 1.276 6.242 1.00 94.75 77 ARG A C 1
ATOM 585 O O . ARG A 1 77 ? 0.993 1.756 5.822 1.00 94.75 77 ARG A O 1
ATOM 592 N N . MET A 1 78 ? 3.235 1.859 6.081 1.00 94.00 78 MET A N 1
ATOM 593 C CA . MET A 1 78 ? 3.376 3.198 5.512 1.00 94.00 78 MET A CA 1
ATOM 594 C C . MET A 1 78 ? 3.103 3.248 4.009 1.00 94.00 78 MET A C 1
ATOM 596 O O . MET A 1 78 ? 2.661 4.281 3.519 1.00 94.00 78 MET A O 1
ATOM 600 N N . ALA A 1 79 ? 3.217 2.123 3.297 1.00 94.38 79 ALA A N 1
ATOM 601 C CA . ALA A 1 79 ? 2.746 2.027 1.914 1.00 94.38 79 ALA A CA 1
ATOM 602 C C . ALA A 1 79 ? 1.217 2.222 1.785 1.00 94.38 79 ALA A C 1
ATOM 604 O O . ALA A 1 79 ? 0.699 2.482 0.699 1.00 94.38 79 ALA A O 1
ATOM 605 N N . SER A 1 80 ? 0.491 2.116 2.903 1.00 94.38 80 SER A N 1
ATOM 606 C CA . SER A 1 80 ? -0.942 2.391 3.039 1.00 94.38 80 SER A CA 1
ATOM 607 C C . SER A 1 80 ? -1.217 3.571 3.992 1.00 94.38 80 SER A C 1
ATOM 609 O O . SER A 1 80 ? -2.276 3.615 4.615 1.00 94.38 80 SER A O 1
ATOM 611 N N . ALA A 1 81 ? -0.279 4.506 4.192 1.00 92.94 81 ALA A N 1
ATOM 612 C CA . ALA A 1 81 ? -0.438 5.571 5.188 1.00 92.94 81 ALA A CA 1
ATOM 613 C C . ALA A 1 81 ? -1.560 6.574 4.859 1.00 92.94 81 ALA A C 1
ATOM 615 O O . ALA A 1 81 ? -1.793 6.941 3.709 1.00 92.94 81 ALA A O 1
ATOM 616 N N . SER A 1 82 ? -2.235 7.058 5.902 1.00 91.38 82 SER A N 1
ATOM 617 C CA . SER A 1 82 ? -3.203 8.152 5.831 1.00 91.38 82 SER A CA 1
ATOM 618 C C . SER A 1 82 ? -2.497 9.496 5.950 1.00 91.38 82 SER A C 1
ATOM 620 O O . SER A 1 82 ? -1.938 9.815 6.998 1.00 91.38 82 SER A O 1
ATOM 622 N N . THR A 1 83 ? -2.624 10.332 4.923 1.00 85.12 83 THR A N 1
ATOM 623 C CA . THR A 1 83 ? -2.070 11.693 4.914 1.00 85.12 83 THR A CA 1
ATOM 624 C C . THR A 1 83 ? -2.776 12.659 5.866 1.00 85.12 83 THR A C 1
ATOM 626 O O . THR A 1 83 ? -2.301 13.770 6.062 1.00 85.12 83 THR A O 1
ATOM 629 N N . LEU A 1 84 ? -3.917 12.271 6.443 1.00 87.19 84 LEU A N 1
ATOM 630 C CA . LEU A 1 84 ? -4.689 13.125 7.353 1.00 87.19 84 LEU A CA 1
ATOM 631 C C . LEU A 1 84 ? -4.111 13.169 8.770 1.00 87.19 84 LEU A C 1
ATOM 633 O O . LEU A 1 84 ? -4.406 14.094 9.519 1.00 87.19 84 LEU A O 1
ATOM 637 N N . ASN A 1 85 ? -3.318 12.161 9.137 1.00 89.81 85 ASN A N 1
ATOM 638 C CA . ASN A 1 85 ? -2.943 11.905 10.525 1.00 89.81 85 ASN A CA 1
ATOM 639 C C . ASN A 1 85 ? -1.418 11.830 10.675 1.00 89.81 85 ASN A C 1
ATOM 641 O O . ASN A 1 85 ? -0.921 10.980 11.409 1.00 89.81 85 ASN A O 1
ATOM 645 N N . PHE A 1 86 ? -0.693 12.661 9.929 1.00 87.69 86 PHE A N 1
ATOM 646 C CA . PHE A 1 86 ? 0.754 12.827 10.051 1.00 87.69 86 PHE A CA 1
ATOM 647 C C . PHE A 1 86 ? 1.097 13.872 11.108 1.00 87.69 86 PHE A C 1
ATOM 649 O O . PHE A 1 86 ? 0.349 14.831 11.308 1.00 87.69 86 PHE A O 1
ATOM 656 N N . LEU A 1 87 ? 2.227 13.678 11.788 1.00 82.81 87 LEU A N 1
ATOM 657 C CA . LEU A 1 87 ? 2.739 14.629 12.772 1.00 82.81 87 LEU A CA 1
ATOM 658 C C . LEU A 1 87 ? 3.556 15.746 12.112 1.00 82.81 87 LEU A C 1
ATOM 660 O O . LEU A 1 87 ? 3.436 16.881 12.559 1.00 82.81 87 LEU A O 1
ATOM 664 N N . THR A 1 88 ? 4.363 15.452 11.078 1.00 79.69 88 THR A N 1
ATOM 665 C CA . THR A 1 88 ? 5.111 16.434 10.255 1.00 79.69 88 THR A CA 1
ATOM 666 C C . THR A 1 88 ? 5.673 15.793 8.961 1.00 79.69 88 THR A C 1
ATOM 668 O O . THR A 1 88 ? 4.975 15.697 7.957 1.00 79.69 88 THR A O 1
ATOM 671 N N . ILE A 1 89 ? 6.953 15.386 8.969 1.00 71.56 89 ILE A N 1
ATOM 672 C CA . ILE A 1 89 ? 7.732 14.781 7.867 1.00 71.56 89 ILE A CA 1
ATOM 673 C C . ILE A 1 89 ? 7.846 13.257 8.098 1.00 71.56 89 ILE A C 1
ATOM 675 O O . ILE A 1 89 ? 8.765 12.582 7.644 1.00 71.56 89 ILE A O 1
ATOM 679 N N . ASP A 1 90 ? 6.898 12.683 8.834 1.00 76.38 90 ASP A N 1
ATOM 680 C CA . ASP A 1 90 ? 6.828 11.272 9.227 1.00 76.38 90 ASP A CA 1
ATOM 681 C C . ASP A 1 90 ? 6.374 10.340 8.089 1.00 76.38 90 ASP A C 1
ATOM 683 O O . ASP A 1 90 ? 6.190 9.143 8.297 1.00 76.38 90 ASP A O 1
ATOM 687 N N . ALA A 1 91 ? 6.271 10.866 6.866 1.00 81.50 91 ALA A N 1
ATOM 688 C CA . ALA A 1 91 ? 5.918 10.129 5.658 1.00 81.50 91 ALA A CA 1
ATOM 689 C C . ALA A 1 91 ? 6.973 10.265 4.546 1.00 81.50 91 ALA A C 1
ATOM 691 O O . ALA A 1 91 ? 6.685 10.804 3.473 1.00 81.50 91 ALA A O 1
ATOM 692 N N . PRO A 1 92 ? 8.215 9.797 4.769 1.00 87.00 92 PRO A N 1
ATOM 693 C CA . PRO A 1 92 ? 9.236 9.855 3.738 1.00 87.00 92 PRO A CA 1
ATOM 694 C C . PRO A 1 92 ? 8.837 8.973 2.547 1.00 87.00 92 PRO A C 1
ATOM 696 O O . PRO A 1 92 ? 8.363 7.845 2.713 1.00 87.00 92 PRO A O 1
ATOM 699 N N . ILE A 1 93 ? 9.040 9.502 1.339 1.00 85.81 93 ILE A N 1
ATOM 700 C CA . ILE A 1 93 ? 8.433 8.975 0.108 1.00 85.81 93 ILE A CA 1
ATOM 701 C C . ILE A 1 93 ? 8.856 7.541 -0.241 1.00 85.81 93 ILE A C 1
ATOM 703 O O . ILE A 1 93 ? 8.091 6.820 -0.871 1.00 85.81 93 ILE A O 1
ATOM 707 N N . PHE A 1 94 ? 10.022 7.084 0.232 1.00 86.75 94 PHE A N 1
ATOM 708 C CA . PHE A 1 94 ? 10.518 5.723 -0.016 1.00 86.75 94 PHE A CA 1
ATOM 709 C C . PHE A 1 94 ? 9.589 4.619 0.522 1.00 86.75 94 PHE A C 1
ATOM 711 O O . PHE A 1 94 ? 9.707 3.469 0.108 1.00 86.75 94 PHE A O 1
ATOM 718 N N . ASN A 1 95 ? 8.668 4.947 1.439 1.00 90.38 95 ASN A N 1
ATOM 719 C CA . ASN A 1 95 ? 7.666 3.998 1.926 1.00 90.38 95 ASN A CA 1
ATOM 720 C C . ASN A 1 95 ? 6.674 3.556 0.839 1.00 90.38 95 ASN A C 1
ATOM 722 O O . ASN A 1 95 ? 6.044 2.511 0.999 1.00 90.38 95 ASN A O 1
ATOM 726 N N . TRP A 1 96 ? 6.539 4.322 -0.247 1.00 92.25 96 TRP A N 1
ATOM 727 C CA . TRP A 1 96 ? 5.767 3.947 -1.427 1.00 92.25 96 TRP A CA 1
ATOM 728 C C . TRP A 1 96 ? 6.716 3.586 -2.571 1.00 92.25 96 TRP A C 1
ATOM 730 O O . TRP A 1 96 ? 7.044 4.438 -3.394 1.00 92.25 96 TRP A O 1
ATOM 740 N N . PRO A 1 97 ? 7.176 2.328 -2.650 1.00 88.75 97 PRO A N 1
ATOM 741 C CA . PRO A 1 97 ? 8.232 1.949 -3.586 1.00 88.75 97 PRO A CA 1
ATOM 742 C C . PRO A 1 97 ? 7.820 2.030 -5.062 1.00 88.75 97 PRO A C 1
ATOM 744 O O . PRO A 1 97 ? 8.683 2.000 -5.930 1.00 88.75 97 PRO A O 1
ATOM 747 N N . LEU A 1 98 ? 6.519 2.114 -5.350 1.00 88.50 98 LEU A N 1
ATOM 748 C CA . LEU A 1 98 ? 5.964 2.114 -6.705 1.00 88.50 98 LEU A CA 1
ATOM 749 C C . LEU A 1 98 ? 5.418 3.476 -7.137 1.00 88.50 98 LEU A C 1
ATOM 751 O O . LEU A 1 98 ? 4.932 3.579 -8.267 1.00 88.50 98 LEU A O 1
ATOM 755 N N . ILE A 1 99 ? 5.482 4.475 -6.245 1.00 88.56 99 ILE A N 1
ATOM 756 C CA . ILE A 1 99 ? 4.758 5.740 -6.379 1.00 88.56 99 ILE A CA 1
ATOM 757 C C . ILE A 1 99 ? 5.086 6.407 -7.711 1.00 88.56 99 ILE A C 1
ATOM 759 O O . ILE A 1 99 ? 6.249 6.689 -7.997 1.00 88.56 99 ILE A O 1
ATOM 763 N N . GLU A 1 100 ? 4.062 6.623 -8.537 1.00 83.44 100 GLU A N 1
ATOM 764 C CA . GLU A 1 100 ? 4.179 7.224 -9.878 1.00 83.44 100 GLU A CA 1
ATOM 765 C C . GLU A 1 100 ? 5.106 6.461 -10.855 1.00 83.44 100 GLU A C 1
ATOM 767 O O . GLU A 1 100 ? 5.455 6.968 -11.922 1.00 83.44 100 GLU A O 1
ATOM 772 N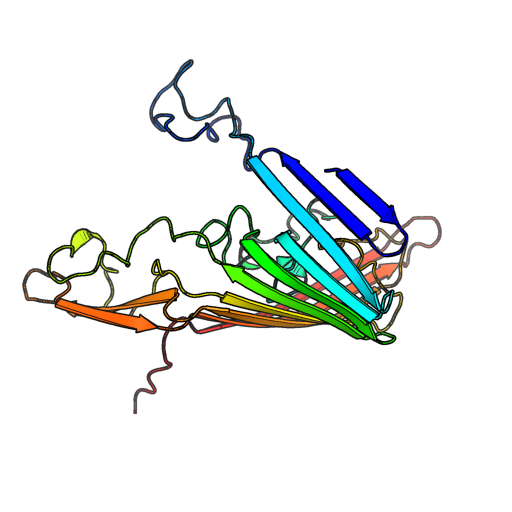 N . LEU A 1 101 ? 5.497 5.226 -10.520 1.00 80.69 101 LEU A N 1
ATOM 773 C CA . LEU A 1 101 ? 6.244 4.320 -11.395 1.00 80.69 101 LEU A CA 1
ATOM 774 C C . LEU A 1 101 ? 5.304 3.323 -12.060 1.00 80.69 101 LEU A C 1
ATOM 776 O O . LEU A 1 101 ? 5.242 3.257 -13.278 1.00 80.69 101 LEU A O 1
ATOM 780 N N . SER A 1 102 ? 4.565 2.536 -11.279 1.00 86.12 102 SER A N 1
ATOM 781 C CA . SER A 1 102 ? 3.630 1.522 -11.806 1.00 86.12 102 SER A CA 1
ATOM 782 C C . SER A 1 102 ? 2.248 1.597 -11.152 1.00 86.12 102 SER A C 1
ATOM 784 O O . SER A 1 102 ? 1.422 0.681 -11.255 1.00 86.12 102 SER A O 1
ATOM 786 N N . ASP A 1 103 ? 1.984 2.713 -10.483 1.00 89.31 103 ASP A N 1
ATOM 787 C CA . ASP A 1 103 ? 0.741 3.043 -9.809 1.00 89.31 103 ASP A CA 1
ATOM 788 C C . ASP A 1 103 ? 0.273 4.457 -10.187 1.00 89.31 103 ASP A C 1
ATOM 790 O O . ASP A 1 103 ? 1.001 5.220 -10.818 1.00 89.31 103 ASP A O 1
ATOM 794 N N . GLN A 1 104 ? -0.966 4.777 -9.821 1.00 89.44 104 GLN A N 1
ATOM 795 C CA . GLN A 1 104 ? -1.504 6.132 -9.843 1.00 89.44 104 GLN A CA 1
ATOM 796 C C . GLN A 1 104 ? -1.602 6.611 -8.396 1.00 89.44 104 GLN A C 1
ATOM 798 O O . GLN A 1 104 ? -2.537 6.245 -7.671 1.00 89.44 104 GLN A O 1
ATOM 803 N N . PHE A 1 105 ? -0.611 7.378 -7.952 1.00 88.94 105 PHE A N 1
ATOM 804 C CA . PHE A 1 105 ? -0.465 7.864 -6.585 1.00 88.94 105 PHE A CA 1
ATOM 805 C C . PHE A 1 105 ? -0.685 6.763 -5.526 1.00 88.94 105 PHE A C 1
ATOM 807 O O . PHE A 1 105 ? -1.505 6.894 -4.605 1.00 88.94 105 PHE A O 1
ATOM 814 N N . ALA A 1 106 ? 0.022 5.642 -5.699 1.00 92.12 106 ALA A N 1
ATOM 815 C CA . ALA A 1 106 ? -0.026 4.432 -4.880 1.00 92.12 106 ALA A CA 1
ATOM 816 C C . ALA A 1 106 ? -1.337 3.635 -4.950 1.00 92.12 106 ALA A C 1
ATOM 818 O O . ALA A 1 106 ? -1.588 2.787 -4.095 1.00 92.12 106 ALA A O 1
ATOM 819 N N . ARG A 1 107 ? -2.164 3.847 -5.984 1.00 93.75 107 ARG A N 1
ATOM 820 C CA . ARG A 1 107 ? -3.277 2.945 -6.329 1.00 93.75 107 ARG A CA 1
ATOM 821 C C . ARG A 1 107 ? -3.039 2.183 -7.616 1.00 93.75 107 ARG A C 1
ATOM 823 O O . ARG A 1 107 ? -2.477 2.695 -8.580 1.00 93.75 107 ARG A O 1
ATOM 830 N N . GLN A 1 108 ? -3.578 0.973 -7.654 1.00 94.25 108 GLN A N 1
ATOM 831 C CA . GLN A 1 108 ? -3.634 0.145 -8.852 1.00 94.25 108 GLN A CA 1
ATOM 832 C C . GLN A 1 108 ? -5.035 -0.454 -9.000 1.00 94.25 108 GLN A C 1
ATOM 834 O O . GLN A 1 108 ? -5.792 -0.542 -8.029 1.00 94.25 108 GLN A O 1
ATOM 839 N N . PHE A 1 109 ? -5.387 -0.844 -10.225 1.00 95.75 109 PHE A N 1
ATOM 840 C CA . PHE A 1 109 ? -6.623 -1.576 -10.485 1.00 95.75 109 PHE A CA 1
ATOM 841 C C . PHE A 1 109 ? -6.425 -3.044 -10.152 1.00 95.75 109 PHE A C 1
ATOM 843 O O . PHE A 1 109 ? -5.493 -3.667 -10.656 1.00 95.75 109 PHE A O 1
ATOM 850 N N . GLY A 1 110 ? -7.309 -3.620 -9.351 1.00 97.31 110 GLY A N 1
ATOM 851 C CA . GLY A 1 110 ? -7.118 -4.995 -8.930 1.00 97.31 110 GLY A CA 1
ATOM 852 C C . GLY A 1 110 ? -8.282 -5.595 -8.176 1.00 97.31 110 GLY A C 1
ATOM 853 O O . GLY A 1 110 ? -9.368 -5.016 -8.058 1.00 97.31 110 GLY A O 1
ATOM 854 N N . LEU A 1 111 ? -8.009 -6.797 -7.691 1.00 98.56 111 LEU A N 1
ATOM 855 C CA . LEU A 1 111 ? -8.827 -7.542 -6.753 1.00 98.56 111 LEU A CA 1
ATOM 856 C C . LEU A 1 111 ? -8.057 -7.632 -5.444 1.00 98.56 111 LEU A C 1
ATOM 858 O O . LEU A 1 111 ? -6.842 -7.834 -5.444 1.00 98.56 111 LEU A O 1
ATOM 862 N N . TYR A 1 112 ? -8.760 -7.561 -4.326 1.00 98.62 112 TYR A N 1
ATOM 863 C CA . TYR A 1 112 ? -8.144 -7.738 -3.025 1.00 98.62 112 TYR A CA 1
ATOM 864 C C . TYR A 1 112 ? -9.018 -8.563 -2.097 1.00 98.62 112 TYR A C 1
ATOM 866 O O . TYR A 1 112 ? -10.242 -8.615 -2.222 1.00 98.62 112 TYR A O 1
ATOM 874 N N . ILE A 1 113 ? -8.357 -9.179 -1.127 1.00 98.69 113 ILE A N 1
ATOM 875 C CA . ILE A 1 113 ? -8.979 -9.797 0.030 1.00 98.69 113 ILE A CA 1
ATOM 876 C C . ILE A 1 113 ? -8.416 -9.177 1.300 1.00 98.69 113 ILE A C 1
ATOM 878 O O . ILE A 1 113 ? -7.238 -8.817 1.359 1.00 98.69 113 ILE A O 1
ATOM 882 N N . LYS A 1 114 ? -9.247 -9.074 2.333 1.00 98.50 114 LYS A N 1
ATOM 883 C CA . LYS A 1 114 ? -8.797 -8.685 3.672 1.00 98.50 114 LYS A CA 1
ATOM 884 C C . LYS A 1 114 ? -9.661 -9.286 4.763 1.00 98.50 114 LYS A C 1
ATOM 886 O O . LYS A 1 114 ? -10.799 -9.699 4.525 1.00 98.50 114 LYS A O 1
ATOM 891 N N . GLY A 1 115 ? -9.151 -9.254 5.982 1.00 98.06 115 GLY A N 1
ATOM 892 C CA . GLY A 1 115 ? -9.943 -9.591 7.149 1.00 98.06 115 GLY A CA 1
ATOM 893 C C . GLY A 1 115 ? -9.154 -9.592 8.443 1.00 98.06 115 GLY A C 1
ATOM 894 O O . GLY A 1 115 ? -7.942 -9.390 8.477 1.00 98.06 115 GLY A O 1
ATOM 895 N N . GLU A 1 116 ? -9.882 -9.841 9.522 1.00 97.94 116 GLU A N 1
ATOM 896 C CA . GLU A 1 116 ? -9.361 -9.932 10.876 1.00 97.94 116 GLU A CA 1
ATOM 897 C C . GLU A 1 116 ? -9.688 -11.294 11.491 1.00 97.94 116 GLU A C 1
ATOM 899 O O . GLU A 1 116 ? -10.848 -11.707 11.589 1.00 97.94 116 GLU A O 1
ATOM 904 N N . LEU A 1 117 ? -8.652 -11.971 11.977 1.00 97.81 117 LEU A N 1
ATOM 905 C CA . LEU A 1 117 ? -8.732 -13.202 12.753 1.00 97.81 117 LEU A CA 1
ATOM 906 C C . LEU A 1 117 ? -8.211 -12.911 14.163 1.00 97.81 117 LEU A C 1
ATOM 908 O O . LEU A 1 117 ? -7.017 -12.973 14.452 1.00 97.81 117 LEU A O 1
ATOM 912 N N . GLY A 1 118 ? -9.121 -12.527 15.061 1.00 96.69 118 GLY A N 1
ATOM 913 C CA . GLY A 1 118 ? -8.735 -12.088 16.400 1.00 96.69 118 GLY A CA 1
ATOM 914 C C . GLY A 1 118 ? -7.917 -10.798 16.330 1.00 96.69 118 GLY A C 1
ATOM 915 O O . GLY A 1 118 ? -8.457 -9.758 15.960 1.00 96.69 118 GLY A O 1
ATOM 916 N N . ARG A 1 119 ? -6.645 -10.850 16.731 1.00 97.88 119 ARG A N 1
ATOM 917 C CA . ARG A 1 119 ? -5.700 -9.715 16.698 1.00 97.88 119 ARG A CA 1
ATOM 918 C C . ARG A 1 119 ? -4.853 -9.665 15.428 1.00 97.88 119 ARG A C 1
ATOM 920 O O . ARG A 1 119 ? -4.155 -8.682 15.206 1.00 97.88 119 ARG A O 1
ATOM 927 N N . PHE A 1 120 ? -4.926 -10.706 14.607 1.00 98.56 120 PHE A N 1
ATOM 928 C CA . PHE A 1 120 ? -4.239 -10.767 13.332 1.00 98.56 120 PHE A CA 1
ATOM 929 C C . PHE A 1 120 ? -5.110 -10.142 12.245 1.00 98.56 120 PHE A C 1
ATOM 931 O O . PHE A 1 120 ? -6.265 -10.530 12.074 1.00 98.56 120 PHE A O 1
ATOM 938 N N . TYR A 1 121 ? -4.560 -9.184 11.513 1.00 98.50 121 TYR A N 1
ATOM 939 C CA . TYR A 1 121 ? -5.157 -8.623 10.311 1.00 98.50 121 TYR A CA 1
ATOM 940 C C . TYR A 1 121 ? -4.331 -9.025 9.092 1.00 98.50 121 TYR A C 1
ATOM 942 O O . TYR A 1 121 ? -3.100 -9.030 9.146 1.00 98.50 121 TYR A O 1
ATOM 950 N N . TYR A 1 122 ? -5.009 -9.286 7.981 1.00 98.44 122 TYR A N 1
ATOM 951 C CA . TYR A 1 122 ? -4.380 -9.568 6.700 1.00 98.44 122 TYR A CA 1
ATOM 952 C C . TYR A 1 122 ? -5.043 -8.783 5.571 1.00 98.44 122 TYR A C 1
ATOM 954 O O . TYR A 1 122 ? -6.259 -8.582 5.569 1.00 98.44 122 TYR A O 1
ATOM 962 N N . GLN A 1 123 ? -4.237 -8.395 4.586 1.00 97.88 123 GLN A N 1
ATOM 963 C CA . GLN A 1 123 ? -4.688 -7.961 3.270 1.00 97.88 123 GLN A CA 1
ATOM 964 C C . GLN A 1 123 ? -3.776 -8.525 2.186 1.00 97.88 123 GLN A C 1
ATOM 966 O O . GLN A 1 123 ? -2.563 -8.659 2.367 1.00 97.88 123 GLN A O 1
ATOM 971 N N . THR A 1 124 ? -4.358 -8.842 1.041 1.00 98.44 124 THR A N 1
ATOM 972 C CA . THR A 1 124 ? -3.632 -9.291 -0.146 1.00 98.44 124 THR A CA 1
ATOM 973 C C . THR A 1 124 ? -4.359 -8.768 -1.369 1.00 98.44 124 THR A C 1
ATOM 975 O O . THR A 1 124 ? -5.584 -8.840 -1.422 1.00 98.44 124 THR A O 1
ATOM 978 N N . SER A 1 125 ? -3.626 -8.237 -2.338 1.00 98.25 125 SER A N 1
ATOM 979 C CA . SER A 1 125 ? -4.180 -7.744 -3.591 1.00 98.25 125 SER A CA 1
ATOM 980 C C . SER A 1 125 ? -3.388 -8.249 -4.785 1.00 98.25 125 SER A C 1
ATOM 982 O O . SER A 1 125 ? -2.171 -8.431 -4.720 1.00 98.25 125 SER A O 1
ATOM 984 N N . ILE A 1 126 ? -4.113 -8.519 -5.866 1.00 98.12 126 ILE A N 1
ATOM 985 C CA . ILE A 1 126 ? -3.565 -8.817 -7.179 1.00 98.12 126 ILE A CA 1
ATOM 986 C C . ILE A 1 126 ? -4.018 -7.713 -8.126 1.00 98.12 126 ILE A C 1
ATOM 988 O O . ILE A 1 126 ? -5.211 -7.495 -8.351 1.00 98.12 126 ILE A O 1
ATOM 992 N N . ASN A 1 127 ? -3.042 -6.998 -8.658 1.00 96.75 127 ASN A N 1
ATOM 993 C CA . ASN A 1 127 ? -3.261 -5.752 -9.360 1.00 96.75 127 ASN A CA 1
ATOM 994 C C . ASN A 1 127 ? -2.738 -5.855 -10.778 1.00 96.75 127 ASN A C 1
ATOM 996 O O . ASN A 1 127 ? -1.761 -6.552 -11.053 1.00 96.75 127 ASN A O 1
ATOM 1000 N N . LYS A 1 128 ? -3.372 -5.105 -11.670 1.00 93.81 128 LYS A N 1
ATOM 1001 C CA . LYS A 1 128 ? -2.843 -4.756 -12.972 1.00 9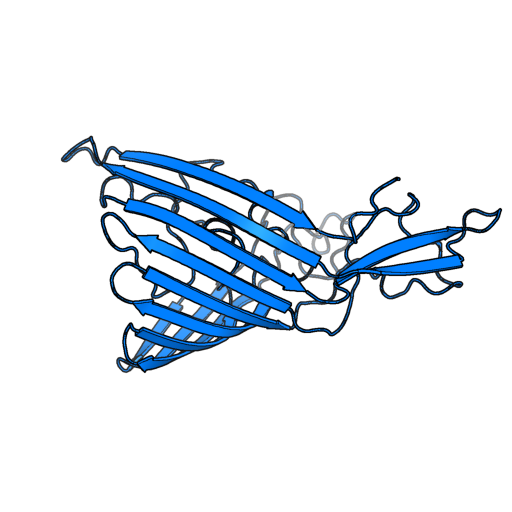3.81 128 LYS A CA 1
ATOM 1002 C C . LYS A 1 128 ? -2.122 -3.407 -12.842 1.00 93.81 128 LYS A C 1
ATOM 1004 O O . LYS A 1 128 ? -2.797 -2.381 -12.748 1.00 93.81 128 LYS A O 1
ATOM 1009 N N . PRO A 1 129 ? -0.778 -3.383 -12.831 1.00 84.81 129 PRO A N 1
ATOM 1010 C CA . PRO A 1 129 ? -0.028 -2.141 -12.688 1.00 84.81 129 PRO A CA 1
ATOM 1011 C C . PRO A 1 129 ? -0.209 -1.240 -13.909 1.00 84.81 129 PRO A C 1
ATOM 1013 O O . PRO A 1 129 ? -0.420 -1.732 -15.031 1.00 84.81 129 PRO A O 1
ATOM 1016 N N . PHE A 1 130 ? -0.101 0.070 -13.688 1.00 86.00 130 PHE A N 1
ATOM 1017 C CA . PHE A 1 130 ? 0.017 1.039 -14.772 1.00 86.00 130 PHE A CA 1
ATOM 1018 C C . PHE A 1 130 ? 1.355 0.839 -15.493 1.00 86.00 130 PHE A C 1
ATOM 1020 O O . PHE A 1 130 ? 2.316 0.306 -14.934 1.00 86.00 130 PHE A O 1
ATOM 1027 N N . SER A 1 131 ? 1.407 1.219 -16.769 1.00 75.94 131 SER A N 1
ATOM 1028 C CA . SER A 1 131 ? 2.649 1.120 -17.533 1.00 75.94 131 SER A CA 1
ATOM 1029 C C . SER A 1 131 ? 3.662 2.124 -16.999 1.00 75.94 131 SER A C 1
ATOM 1031 O O . SER A 1 131 ? 3.332 3.298 -16.866 1.00 75.94 131 SER A O 1
ATOM 1033 N N . ALA A 1 132 ? 4.898 1.673 -16.771 1.00 65.62 132 ALA A N 1
ATOM 1034 C CA . ALA A 1 132 ? 5.970 2.564 -16.358 1.00 65.62 132 ALA A CA 1
ATOM 1035 C C . ALA A 1 132 ? 6.185 3.698 -17.381 1.00 65.62 132 ALA A C 1
ATOM 1037 O O . ALA A 1 132 ? 6.205 3.414 -18.586 1.00 65.62 132 ALA A O 1
ATOM 1038 N N . PRO A 1 133 ? 6.341 4.959 -16.927 1.00 55.03 133 PRO A N 1
ATOM 1039 C CA . PRO A 1 133 ? 6.409 6.139 -17.794 1.00 55.03 133 PRO A CA 1
ATOM 1040 C C . PRO A 1 133 ? 7.664 6.167 -18.678 1.00 55.03 133 PRO A C 1
ATOM 1042 O O . PRO A 1 133 ? 7.670 6.803 -19.730 1.00 55.03 133 PRO A O 1
ATOM 1045 N N . THR A 1 134 ? 8.716 5.445 -18.294 1.00 56.81 134 THR A N 1
ATOM 1046 C CA . THR A 1 134 ? 9.931 5.252 -19.087 1.00 56.81 134 THR A CA 1
ATOM 1047 C C . THR A 1 134 ? 9.957 3.827 -19.631 1.00 56.81 134 THR A C 1
ATOM 1049 O O . THR A 1 134 ? 10.287 2.880 -18.914 1.00 56.81 134 THR A O 1
ATOM 1052 N N . PRO A 1 135 ? 9.599 3.613 -20.906 1.00 49.97 135 PRO A N 1
ATOM 1053 C CA . PRO A 1 135 ? 9.575 2.275 -21.448 1.00 49.97 135 PRO A CA 1
ATOM 1054 C C . PRO A 1 135 ? 11.009 1.792 -21.699 1.00 49.97 135 PRO A C 1
ATOM 1056 O O . PRO A 1 135 ? 11.535 1.855 -22.806 1.00 49.97 135 PRO A O 1
ATOM 1059 N N . VAL A 1 136 ? 11.596 1.150 -20.688 1.00 49.97 136 VAL A N 1
ATOM 1060 C CA . VAL A 1 136 ? 12.601 0.094 -20.902 1.00 49.97 136 VAL A CA 1
ATOM 1061 C C . VAL A 1 136 ? 11.961 -1.077 -21.682 1.00 49.97 136 VAL A C 1
ATOM 1063 O O . VAL A 1 136 ? 12.641 -1.939 -22.231 1.00 49.97 136 VAL A O 1
ATOM 1066 N N . SER A 1 137 ? 10.626 -1.077 -21.824 1.00 44.94 137 SER A N 1
ATOM 1067 C CA . SER A 1 137 ? 9.875 -1.976 -22.701 1.00 44.94 137 SER A CA 1
ATOM 1068 C C . SER A 1 137 ? 10.126 -1.790 -24.196 1.00 44.94 137 SER A C 1
ATOM 1070 O O . SER A 1 137 ? 9.708 -2.665 -24.952 1.00 44.94 137 SER A O 1
ATOM 1072 N N . VAL A 1 138 ? 10.829 -0.730 -24.622 1.00 45.69 138 VAL A N 1
ATOM 1073 C CA . VAL A 1 138 ? 11.300 -0.588 -26.013 1.00 45.69 138 VAL A CA 1
ATOM 1074 C C . VAL A 1 138 ? 12.784 -0.904 -26.177 1.00 45.69 138 VAL A C 1
ATOM 1076 O O . VAL A 1 138 ? 13.327 -0.614 -27.240 1.00 45.69 138 VAL A O 1
ATOM 1079 N N . LEU A 1 139 ? 13.458 -1.501 -25.185 1.00 52.03 139 LEU A N 1
ATOM 1080 C CA . LEU A 1 139 ? 14.812 -2.001 -25.415 1.00 52.03 139 LEU A CA 1
ATOM 1081 C C . LEU A 1 139 ? 14.784 -3.224 -26.341 1.00 52.03 139 LEU A C 1
ATOM 1083 O O . LEU A 1 139 ? 14.758 -4.376 -25.916 1.00 52.03 139 LEU A O 1
ATOM 1087 N N . SER A 1 140 ? 14.766 -2.936 -27.632 1.00 50.31 140 SER A N 1
ATOM 1088 C CA . SER A 1 140 ? 15.264 -3.784 -28.700 1.00 50.31 140 SER A CA 1
ATOM 1089 C C . SER A 1 140 ? 16.656 -3.281 -29.096 1.00 50.31 140 SER A C 1
ATOM 1091 O O . SER A 1 140 ? 17.029 -2.153 -28.759 1.00 50.31 140 SER A O 1
ATOM 1093 N N . ASN A 1 141 ? 17.398 -4.066 -29.880 1.00 50.69 141 ASN A N 1
ATOM 1094 C CA . ASN A 1 141 ? 18.684 -3.651 -30.468 1.00 50.69 141 ASN A CA 1
ATOM 1095 C C . ASN A 1 141 ? 18.607 -2.330 -31.274 1.00 50.69 141 ASN A C 1
ATOM 1097 O O . ASN A 1 141 ? 19.638 -1.808 -31.676 1.00 50.69 141 ASN A O 1
ATOM 1101 N N . GLY A 1 142 ? 17.408 -1.784 -31.527 1.00 48.53 142 GLY A N 1
ATOM 1102 C CA . GLY A 1 142 ? 17.192 -0.524 -32.239 1.00 48.53 142 GLY A CA 1
ATOM 1103 C C . GLY A 1 142 ? 16.867 0.700 -31.372 1.00 48.53 142 GLY A C 1
ATOM 1104 O O . GLY A 1 142 ? 16.643 1.757 -31.950 1.00 48.53 142 GLY A O 1
ATOM 1105 N N . ASN A 1 143 ? 16.800 0.607 -30.032 1.00 54.62 143 ASN A N 1
ATOM 1106 C CA . ASN A 1 143 ? 16.368 1.737 -29.179 1.00 54.62 143 ASN A CA 1
ATOM 1107 C C . ASN A 1 143 ? 17.290 2.012 -27.972 1.00 54.62 143 ASN A C 1
ATOM 1109 O O . ASN A 1 143 ? 16.876 2.119 -26.815 1.00 54.62 143 ASN A O 1
ATOM 1113 N N . ALA A 1 144 ? 18.579 2.142 -28.280 1.00 51.25 144 ALA A N 1
ATOM 1114 C CA . ALA A 1 144 ? 19.700 2.256 -27.347 1.00 51.25 144 ALA A CA 1
ATOM 1115 C C . ALA A 1 144 ? 19.689 3.482 -26.418 1.00 51.25 144 ALA A C 1
ATOM 1117 O O . ALA A 1 144 ? 20.296 3.440 -25.347 1.00 51.25 144 ALA A O 1
ATOM 1118 N N . ILE A 1 145 ? 19.018 4.564 -26.826 1.00 52.47 145 ILE A N 1
ATOM 1119 C CA . ILE A 1 145 ? 19.034 5.863 -26.131 1.00 52.47 145 ILE A CA 1
ATOM 1120 C C . ILE A 1 145 ? 18.369 5.783 -24.747 1.00 52.47 145 ILE A C 1
ATOM 1122 O O . ILE A 1 145 ? 18.755 6.513 -23.840 1.00 52.47 145 ILE A O 1
ATOM 1126 N N . ASN A 1 146 ? 17.428 4.854 -24.556 1.00 52.41 146 ASN A N 1
ATOM 1127 C CA . ASN A 1 146 ? 16.709 4.679 -23.289 1.00 52.41 146 ASN A CA 1
ATOM 1128 C C . ASN A 1 146 ? 17.296 3.561 -22.406 1.00 52.41 146 ASN A C 1
ATOM 1130 O O . ASN A 1 146 ? 16.755 3.264 -21.340 1.00 52.41 146 ASN A O 1
ATOM 1134 N N . ALA A 1 147 ? 18.380 2.905 -22.841 1.00 58.53 147 ALA A N 1
ATOM 1135 C CA . ALA A 1 147 ? 18.993 1.806 -22.101 1.00 58.53 147 ALA A CA 1
ATOM 1136 C C . ALA A 1 147 ? 19.769 2.331 -20.879 1.00 58.53 147 ALA A C 1
ATOM 1138 O O . ALA A 1 147 ? 20.570 3.254 -21.050 1.00 58.53 147 ALA A O 1
ATOM 1139 N N . PRO A 1 148 ? 19.626 1.733 -19.674 1.00 59.16 148 PRO A N 1
ATOM 1140 C CA . PRO A 1 148 ? 20.336 2.176 -18.471 1.00 59.16 148 PRO A CA 1
ATOM 1141 C C . PRO A 1 148 ? 21.836 2.325 -18.737 1.00 59.16 148 PRO A C 1
ATOM 1143 O O . PRO A 1 148 ? 22.467 1.376 -19.200 1.00 59.16 148 PRO A O 1
ATOM 1146 N N . THR A 1 149 ? 22.414 3.501 -18.478 1.00 59.53 149 THR A N 1
ATOM 1147 C CA . THR A 1 149 ? 23.818 3.816 -18.818 1.00 59.53 149 THR A CA 1
ATOM 1148 C C . THR A 1 149 ? 24.818 2.820 -18.218 1.00 59.53 149 THR A C 1
ATOM 1150 O O . THR A 1 149 ? 25.820 2.513 -18.857 1.00 59.53 149 THR A O 1
ATOM 1153 N N . GLY A 1 150 ? 24.519 2.246 -17.047 1.00 67.12 150 GLY A N 1
ATOM 1154 C CA . GLY A 1 150 ? 25.306 1.173 -16.435 1.00 67.12 150 GLY A CA 1
ATOM 1155 C C . GLY A 1 150 ? 24.926 -0.231 -16.924 1.00 67.12 150 GLY A C 1
ATOM 1156 O O . GLY A 1 150 ? 23.746 -0.576 -17.003 1.00 67.12 150 GLY A O 1
ATOM 1157 N N . LEU A 1 151 ? 25.935 -1.065 -17.194 1.00 74.88 151 LEU A N 1
ATOM 1158 C CA . LEU A 1 151 ? 25.750 -2.510 -17.370 1.00 74.88 151 LEU A CA 1
ATOM 1159 C C . LEU A 1 151 ? 25.264 -3.143 -16.062 1.00 74.88 151 LEU A C 1
ATOM 1161 O O . LEU A 1 151 ? 25.722 -2.771 -14.984 1.00 74.88 151 LEU A O 1
ATOM 1165 N N . ASN A 1 152 ? 24.350 -4.109 -16.164 1.00 78.75 152 ASN A N 1
ATOM 1166 C CA . ASN A 1 152 ? 23.786 -4.856 -15.032 1.00 78.75 152 ASN A CA 1
ATOM 1167 C C . ASN A 1 152 ? 23.108 -3.983 -13.960 1.00 78.75 152 ASN A C 1
ATOM 1169 O O . ASN A 1 152 ? 22.942 -4.401 -12.817 1.00 78.75 152 ASN A O 1
ATOM 1173 N N . VAL A 1 153 ? 22.668 -2.778 -14.331 1.00 81.12 153 VAL A N 1
ATOM 1174 C CA . VAL A 1 153 ? 21.895 -1.897 -13.453 1.00 81.12 153 VAL A CA 1
ATOM 1175 C C . VAL A 1 153 ? 20.408 -2.048 -13.768 1.00 81.12 153 VAL A C 1
ATOM 1177 O O . VAL A 1 153 ? 19.958 -1.688 -14.856 1.00 81.12 153 VAL A O 1
ATOM 1180 N N . ALA A 1 154 ? 19.642 -2.575 -12.812 1.00 82.62 154 ALA A N 1
ATOM 1181 C CA . ALA A 1 154 ? 18.200 -2.745 -12.953 1.00 82.62 154 ALA A CA 1
ATOM 1182 C C . ALA A 1 154 ? 17.446 -1.402 -12.900 1.00 82.62 154 ALA A C 1
ATOM 1184 O O . ALA A 1 154 ? 17.777 -0.500 -12.117 1.00 82.62 154 ALA A O 1
ATOM 1185 N N . ARG A 1 155 ? 16.417 -1.284 -13.739 1.00 80.81 155 ARG A N 1
ATOM 1186 C CA . ARG A 1 155 ? 15.446 -0.179 -13.798 1.00 80.81 155 ARG A CA 1
ATOM 1187 C C . ARG A 1 155 ? 14.053 -0.735 -14.052 1.00 80.81 155 ARG A C 1
ATOM 1189 O O . ARG A 1 155 ? 13.948 -1.824 -14.612 1.00 80.81 155 ARG A O 1
ATOM 1196 N N . ASP A 1 156 ? 13.015 0.010 -13.692 1.00 80.94 156 ASP A N 1
ATOM 1197 C CA . ASP A 1 156 ? 11.631 -0.360 -13.992 1.00 80.94 156 ASP A CA 1
ATOM 1198 C C . ASP A 1 156 ? 11.414 -0.561 -15.493 1.00 80.94 156 ASP A C 1
ATOM 1200 O O . ASP A 1 156 ? 11.949 0.162 -16.333 1.00 80.94 156 ASP A O 1
ATOM 1204 N N . ALA A 1 157 ? 10.633 -1.575 -15.839 1.00 79.88 157 ALA A N 1
ATOM 1205 C CA . ALA A 1 157 ? 10.366 -1.982 -17.201 1.00 79.88 157 ALA A CA 1
ATOM 1206 C C . ALA A 1 157 ? 8.878 -2.254 -17.377 1.00 79.88 157 ALA A C 1
ATOM 1208 O O . ALA A 1 157 ? 8.304 -3.148 -16.751 1.00 79.88 157 ALA A O 1
ATOM 1209 N N . ALA A 1 158 ? 8.257 -1.522 -18.302 1.00 77.62 158 ALA A N 1
ATOM 1210 C CA . ALA A 1 158 ? 6.852 -1.726 -18.605 1.00 77.62 158 ALA A CA 1
ATOM 1211 C C . ALA A 1 158 ? 6.590 -3.162 -19.095 1.00 77.62 158 ALA A C 1
ATOM 1213 O O . ALA A 1 158 ? 7.333 -3.738 -19.903 1.00 77.62 158 ALA A O 1
ATOM 1214 N N . ASN A 1 159 ? 5.523 -3.751 -18.569 1.00 80.62 159 ASN A N 1
ATOM 1215 C CA . ASN A 1 159 ? 5.038 -5.079 -18.908 1.00 80.62 159 ASN A CA 1
ATOM 1216 C C . ASN A 1 159 ? 3.524 -5.146 -18.654 1.00 80.62 159 ASN A C 1
ATOM 1218 O O . ASN A 1 159 ? 2.929 -4.227 -18.092 1.00 80.62 159 ASN A O 1
ATOM 1222 N N . ASN A 1 160 ? 2.906 -6.253 -19.062 1.00 83.62 160 ASN A N 1
ATOM 1223 C CA . ASN A 1 160 ? 1.477 -6.483 -18.865 1.00 83.62 160 ASN A CA 1
ATOM 1224 C C . ASN A 1 160 ? 1.164 -7.536 -17.786 1.00 83.62 160 ASN A C 1
ATOM 1226 O O . ASN A 1 160 ? 0.025 -7.987 -17.689 1.00 83.62 160 ASN A O 1
ATOM 1230 N N . ASN A 1 161 ? 2.159 -7.937 -16.995 1.00 91.50 161 ASN A N 1
ATOM 1231 C CA . ASN A 1 161 ? 2.006 -8.940 -15.951 1.00 91.50 161 ASN A CA 1
ATOM 1232 C C . ASN A 1 161 ? 1.282 -8.348 -14.743 1.00 91.50 161 ASN A C 1
ATOM 1234 O O . ASN A 1 161 ? 1.379 -7.154 -14.453 1.00 91.50 161 ASN A O 1
ATOM 1238 N N . TRP A 1 162 ? 0.563 -9.211 -14.037 1.00 95.19 162 TRP A N 1
ATOM 1239 C CA . TRP A 1 162 ? -0.094 -8.864 -12.786 1.00 95.19 162 TRP A CA 1
ATOM 1240 C C . TRP A 1 162 ? 0.929 -8.804 -11.650 1.00 95.19 162 TRP A C 1
ATOM 1242 O O . TRP A 1 162 ? 1.868 -9.601 -11.621 1.00 95.19 162 TRP A O 1
ATOM 1252 N N . ALA A 1 163 ? 0.733 -7.876 -10.718 1.00 96.00 163 ALA A N 1
ATOM 1253 C CA . ALA A 1 163 ? 1.517 -7.766 -9.495 1.00 96.00 163 ALA A CA 1
ATOM 1254 C C . ALA A 1 163 ? 0.712 -8.297 -8.307 1.00 96.00 163 ALA A C 1
ATOM 1256 O O . ALA A 1 163 ? -0.474 -7.998 -8.176 1.00 96.00 163 ALA A O 1
ATOM 1257 N N . LEU A 1 164 ? 1.352 -9.073 -7.439 1.00 97.75 164 LEU A N 1
ATOM 1258 C CA . LEU A 1 164 ? 0.774 -9.578 -6.197 1.00 97.75 164 LEU A CA 1
ATOM 1259 C C . LEU A 1 164 ? 1.421 -8.854 -5.020 1.00 97.75 164 LEU A C 1
ATOM 1261 O O . LEU A 1 164 ? 2.643 -8.776 -4.939 1.00 97.75 164 LEU A O 1
ATOM 1265 N N . GLN A 1 165 ? 0.625 -8.378 -4.073 1.00 97.62 165 GLN A N 1
ATOM 1266 C CA . GLN A 1 165 ? 1.136 -7.733 -2.869 1.00 97.62 165 GLN A CA 1
ATOM 1267 C C . GLN A 1 165 ? 0.291 -8.066 -1.650 1.00 97.62 165 GLN A C 1
ATOM 1269 O O . GLN A 1 165 ? -0.878 -8.437 -1.756 1.00 97.62 165 GLN A O 1
ATOM 1274 N N . GLY A 1 166 ? 0.875 -7.912 -0.472 1.00 98.12 166 GLY A N 1
ATOM 1275 C CA . GLY A 1 166 ? 0.182 -8.182 0.774 1.00 98.12 166 GLY A CA 1
ATOM 1276 C C . GLY A 1 166 ? 0.821 -7.486 1.957 1.00 98.12 166 GLY A C 1
ATOM 1277 O O . GLY A 1 166 ? 1.991 -7.105 1.927 1.00 98.12 166 GLY A O 1
ATOM 1278 N N . TYR A 1 167 ? 0.020 -7.332 3.002 1.00 98.56 167 TYR A N 1
ATOM 1279 C CA . TYR A 1 167 ? 0.458 -6.812 4.285 1.00 98.56 167 TYR A CA 1
ATOM 1280 C C . TYR A 1 167 ? -0.333 -7.484 5.409 1.00 98.56 167 TYR A C 1
ATOM 1282 O O . TYR A 1 167 ? -1.557 -7.627 5.351 1.00 98.56 167 TYR A O 1
ATOM 1290 N N . TYR A 1 168 ? 0.379 -7.909 6.439 1.00 98.62 168 TYR A N 1
ATOM 1291 C CA . TYR A 1 168 ? -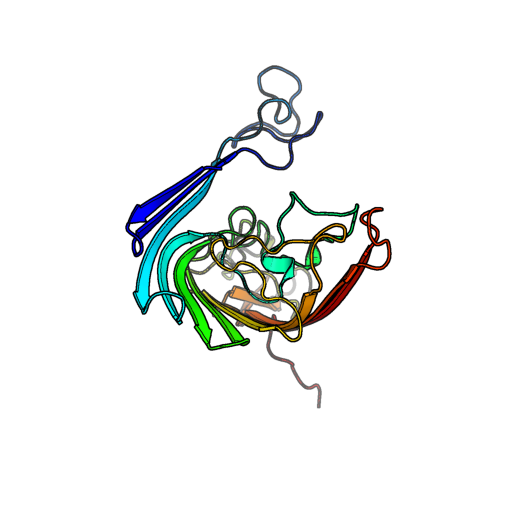0.134 -8.698 7.546 1.00 98.62 168 TYR A CA 1
ATOM 1292 C C . TYR A 1 168 ? 0.349 -8.057 8.831 1.00 98.62 168 TYR A C 1
ATOM 1294 O O . TYR A 1 168 ? 1.516 -7.691 8.939 1.00 98.62 168 TYR A O 1
ATOM 1302 N N . THR A 1 169 ? -0.529 -7.912 9.816 1.00 98.50 169 THR A N 1
ATOM 1303 C CA . THR A 1 169 ? -0.150 -7.285 11.080 1.00 98.50 169 THR A CA 1
ATOM 1304 C C . THR A 1 169 ? -0.783 -7.981 12.267 1.00 98.50 169 THR A C 1
ATOM 1306 O O . THR A 1 169 ? -1.942 -8.400 12.223 1.00 98.50 169 THR A O 1
ATOM 1309 N N . TYR A 1 170 ? -0.015 -8.094 13.344 1.00 98.69 170 TYR A N 1
ATOM 1310 C CA . TYR A 1 170 ? -0.513 -8.533 14.636 1.00 98.69 170 TYR A CA 1
ATOM 1311 C C . TYR A 1 170 ? -0.647 -7.336 15.576 1.00 98.69 170 TYR A C 1
ATOM 1313 O O . TYR A 1 170 ? 0.299 -6.569 15.755 1.00 98.69 170 TYR A O 1
ATOM 1321 N N . GLN A 1 171 ? -1.830 -7.193 16.174 1.00 98.44 171 GLN A N 1
ATOM 1322 C CA . GLN A 1 171 ? -2.214 -6.023 16.959 1.00 98.44 171 GLN A CA 1
ATOM 1323 C C . GLN A 1 171 ? -2.218 -6.342 18.456 1.00 98.44 171 GLN A C 1
ATOM 1325 O O . GLN A 1 171 ? -3.182 -6.915 18.983 1.00 98.44 171 GLN A O 1
ATOM 1330 N N . PHE A 1 172 ? -1.131 -6.000 19.148 1.00 98.50 172 PHE A N 1
ATOM 1331 C CA . PHE A 1 172 ? -0.898 -6.398 20.540 1.00 98.50 172 PHE A CA 1
ATOM 1332 C C . PHE A 1 172 ? -1.786 -5.635 21.531 1.00 98.50 172 PHE A C 1
ATOM 1334 O O . PHE A 1 172 ? -2.284 -6.234 22.484 1.00 98.50 172 PHE A O 1
ATOM 1341 N N . LEU A 1 173 ? -2.019 -4.341 21.288 1.00 97.75 173 LEU A N 1
ATOM 1342 C CA . LEU A 1 173 ? -2.824 -3.461 22.147 1.00 97.75 173 LEU A CA 1
ATOM 1343 C C . LEU A 1 173 ? -4.222 -3.223 21.551 1.00 97.75 173 LEU A C 1
ATOM 1345 O O . LEU A 1 173 ? -4.935 -4.185 21.278 1.00 97.75 173 LEU A O 1
ATOM 1349 N N . ASP A 1 174 ? -4.674 -1.990 21.361 1.00 97.88 174 ASP A N 1
ATOM 1350 C CA . ASP A 1 174 ? -5.976 -1.727 20.755 1.00 97.88 174 ASP A CA 1
ATOM 1351 C C . ASP A 1 174 ? -5.963 -2.073 19.266 1.00 97.88 174 ASP A C 1
ATOM 1353 O O . ASP A 1 174 ? -5.017 -1.770 18.538 1.00 97.88 174 ASP A O 1
ATOM 1357 N N . LYS A 1 175 ? -7.058 -2.675 18.791 1.00 97.19 175 LYS A N 1
ATOM 1358 C CA . LYS A 1 175 ? -7.220 -2.963 17.365 1.00 97.19 175 LYS A CA 1
ATOM 1359 C C . LYS A 1 175 ? -7.512 -1.691 16.597 1.00 97.19 175 LYS A C 1
ATOM 1361 O O . LYS A 1 175 ? -8.442 -0.955 16.922 1.00 97.19 175 LYS A O 1
ATOM 1366 N N . GLU A 1 176 ? -6.759 -1.458 15.549 1.00 96.06 176 GLU A N 1
ATOM 1367 C CA . GLU A 1 176 ? -6.978 -0.433 14.550 1.00 96.06 176 GLU A CA 1
ATOM 1368 C C . GLU A 1 176 ? -8.159 -0.748 13.640 1.00 96.06 176 GLU A C 1
ATOM 1370 O O . GLU A 1 176 ? -8.535 -1.902 13.458 1.00 96.06 176 GLU A O 1
ATOM 1375 N N . SER A 1 177 ? -8.745 0.301 13.062 1.00 94.00 177 SER A N 1
ATOM 1376 C CA . SER A 1 177 ? -9.776 0.119 12.045 1.00 94.00 177 SER A CA 1
ATOM 1377 C C . SER A 1 177 ? -9.150 -0.419 10.765 1.00 94.00 177 SER A C 1
ATOM 1379 O O . SER A 1 177 ? -8.104 0.055 10.322 1.00 94.00 177 SER A O 1
ATOM 1381 N N . THR A 1 178 ? -9.822 -1.386 10.155 1.00 93.44 178 THR A N 1
ATOM 1382 C CA . THR A 1 178 ? -9.433 -2.001 8.879 1.00 93.44 178 THR A CA 1
ATOM 1383 C C . THR A 1 178 ? -10.526 -1.845 7.823 1.00 93.44 178 THR A C 1
ATOM 1385 O O . THR A 1 178 ? -10.539 -2.522 6.793 1.00 93.44 178 THR A O 1
ATOM 1388 N N . LEU A 1 179 ? -11.477 -0.938 8.075 1.00 94.88 179 LEU A N 1
ATOM 1389 C CA . LEU A 1 179 ? -12.566 -0.644 7.151 1.00 94.88 179 LEU A CA 1
ATOM 1390 C C . LEU A 1 179 ? -12.028 -0.071 5.835 1.00 94.88 179 LEU A C 1
ATOM 1392 O O . LEU A 1 179 ? -12.396 -0.555 4.769 1.00 94.88 179 LEU A O 1
ATOM 1396 N N . LEU A 1 180 ? -11.128 0.910 5.930 1.00 95.56 180 LEU A N 1
ATOM 1397 C CA . LEU A 1 180 ? -10.523 1.610 4.799 1.00 95.56 180 LEU A CA 1
ATOM 1398 C C . LEU A 1 180 ? -9.016 1.317 4.708 1.00 95.56 180 LEU A C 1
ATOM 1400 O O . LEU A 1 180 ? -8.394 1.041 5.735 1.00 95.56 180 LEU A O 1
ATOM 1404 N N . PRO A 1 181 ? -8.413 1.436 3.513 1.00 95.25 181 PRO A N 1
ATOM 1405 C CA . PRO A 1 181 ? -6.991 1.170 3.290 1.00 95.25 181 PRO A CA 1
ATOM 1406 C C . PRO A 1 181 ? -6.041 2.244 3.840 1.00 95.25 181 PRO A C 1
ATOM 1408 O O . PRO A 1 181 ? -4.873 2.247 3.484 1.00 95.25 181 PRO A O 1
ATOM 1411 N N . PHE A 1 182 ? -6.498 3.169 4.688 1.00 94.69 182 PHE A N 1
ATOM 1412 C CA . PHE A 1 182 ? -5.688 4.298 5.158 1.00 94.69 182 PHE A CA 1
ATOM 1413 C C . PHE A 1 182 ? -5.244 4.075 6.603 1.00 94.69 182 PHE A C 1
ATOM 1415 O O . PHE A 1 182 ? -6.025 4.218 7.547 1.00 94.69 182 PHE A O 1
ATOM 1422 N N . ARG A 1 183 ? -3.975 3.715 6.784 1.00 94.44 183 ARG A N 1
ATOM 1423 C CA . ARG A 1 183 ? -3.359 3.482 8.091 1.00 94.44 183 ARG A CA 1
ATOM 1424 C C . ARG A 1 183 ? -3.127 4.799 8.805 1.00 94.44 183 ARG A C 1
ATOM 1426 O O . ARG A 1 183 ? -2.458 5.687 8.292 1.00 94.44 183 ARG A O 1
ATOM 1433 N N . VAL A 1 184 ? -3.677 4.911 10.005 1.00 94.44 184 VAL A N 1
ATOM 1434 C CA . VAL A 1 184 ? -3.529 6.097 10.850 1.00 94.44 184 VAL A CA 1
ATOM 1435 C C . VAL A 1 184 ? -2.048 6.312 11.187 1.00 94.44 184 VAL A C 1
ATOM 1437 O O . VAL A 1 184 ? -1.397 5.377 11.651 1.00 94.44 184 VAL A O 1
ATOM 1440 N N . GLY A 1 185 ? -1.522 7.515 10.940 1.00 92.06 185 GLY A N 1
ATOM 1441 C CA . GLY A 1 185 ? -0.151 7.884 11.314 1.00 92.06 185 GLY A CA 1
ATOM 1442 C C . GLY A 1 185 ? -0.008 8.090 12.823 1.00 92.06 185 GLY A C 1
ATOM 1443 O O . GLY A 1 185 ? 0.819 7.443 13.449 1.00 92.06 185 GLY A O 1
ATOM 1444 N N . THR A 1 186 ? -0.885 8.892 13.427 1.00 93.25 186 THR A N 1
ATOM 1445 C CA . THR A 1 186 ? -1.010 9.038 14.883 1.00 93.25 186 THR A CA 1
ATOM 1446 C C . THR A 1 186 ? -2.472 9.079 15.331 1.00 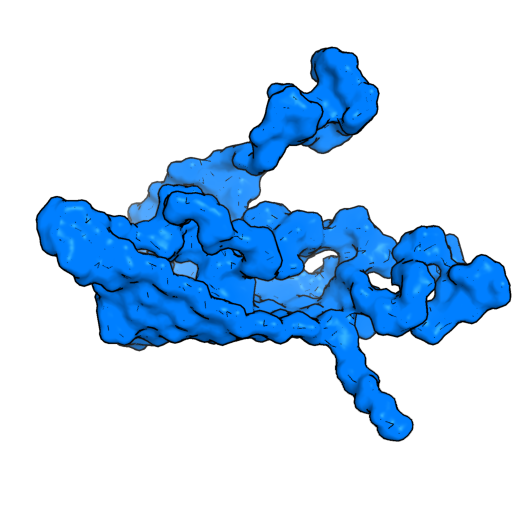93.25 186 THR A C 1
ATOM 1448 O O . THR A 1 186 ? -3.348 9.575 14.618 1.00 93.25 186 THR A O 1
ATOM 1451 N N . TYR A 1 187 ? -2.742 8.560 16.527 1.00 93.44 187 TYR A N 1
ATOM 1452 C CA . TYR A 1 187 ? -4.031 8.672 17.213 1.00 93.44 187 TYR A CA 1
ATOM 1453 C C . TYR A 1 187 ? -4.077 9.839 18.208 1.00 93.44 187 TYR A C 1
ATOM 1455 O O . TYR A 1 187 ? -5.105 10.024 18.861 1.00 93.44 187 TYR A O 1
ATOM 1463 N N . VAL A 1 188 ? -2.988 10.609 18.339 1.00 91.25 188 VAL A N 1
ATOM 1464 C CA . VAL A 1 188 ? -2.881 11.804 19.195 1.00 91.25 188 VAL A CA 1
ATOM 1465 C C . VAL A 1 188 ? -3.433 11.538 20.605 1.00 91.25 188 VAL A C 1
ATOM 1467 O O . VAL A 1 188 ? -4.288 12.247 21.124 1.00 91.25 188 VAL A O 1
ATOM 1470 N N . GLY A 1 189 ? -3.009 10.420 21.199 1.00 87.38 189 GLY A N 1
ATOM 1471 C CA . GLY A 1 189 ? -3.355 10.051 22.574 1.00 87.38 189 GLY A CA 1
ATOM 1472 C C . GLY A 1 189 ? -4.741 9.436 22.788 1.00 87.38 189 GLY A C 1
ATOM 1473 O O . GLY A 1 189 ? -5.067 9.065 23.913 1.00 87.38 189 GLY A O 1
ATOM 1474 N N . THR A 1 190 ? -5.543 9.247 21.739 1.00 91.88 190 THR A N 1
ATOM 1475 C CA . THR A 1 190 ? -6.888 8.653 21.875 1.00 91.88 190 THR A CA 1
ATOM 1476 C C . THR A 1 190 ? -6.893 7.123 21.936 1.00 91.88 190 THR A C 1
ATOM 1478 O O . THR A 1 190 ? -7.928 6.522 22.228 1.00 91.88 190 THR A O 1
ATOM 1481 N N . LYS A 1 191 ? -5.761 6.468 21.644 1.00 94.38 191 LYS A N 1
ATOM 1482 C CA . LYS A 1 191 ? -5.690 5.012 21.480 1.00 94.38 191 LYS A CA 1
ATOM 1483 C C . LYS A 1 191 ? -4.314 4.458 21.822 1.00 94.38 191 LYS A C 1
ATOM 1485 O O . LYS A 1 191 ? -3.317 5.101 21.520 1.00 94.38 191 LYS A O 1
ATOM 1490 N N . LYS A 1 192 ? -4.254 3.252 22.398 1.00 96.94 192 LYS A N 1
ATOM 1491 C CA . LYS A 1 192 ? -3.000 2.527 22.654 1.00 96.94 192 LYS A CA 1
ATOM 1492 C C . LYS A 1 192 ? -2.772 1.509 21.547 1.00 96.94 192 LYS A C 1
ATOM 1494 O O . LYS A 1 192 ? -3.408 0.464 21.543 1.00 96.94 192 LYS A O 1
ATOM 1499 N N . VAL A 1 193 ? -1.859 1.771 20.624 1.00 97.56 193 VAL A N 1
ATOM 1500 C CA . VAL A 1 193 ? -1.576 0.879 19.492 1.00 97.56 193 VAL A CA 1
ATOM 1501 C C . VAL A 1 193 ? -0.140 0.395 19.570 1.00 97.56 193 VAL A C 1
ATOM 1503 O O . VAL A 1 193 ? 0.779 1.192 19.694 1.00 97.56 193 VAL A O 1
ATOM 1506 N N . PHE A 1 194 ? 0.054 -0.917 19.473 1.00 98.12 194 PHE A N 1
ATOM 1507 C CA . PHE A 1 194 ? 1.365 -1.519 19.267 1.00 98.12 194 PHE A CA 1
ATOM 1508 C C . PHE A 1 194 ? 1.208 -2.688 18.309 1.00 98.12 194 PHE A C 1
ATOM 1510 O O . PHE A 1 194 ? 0.549 -3.678 18.645 1.00 98.12 194 PHE A O 1
ATOM 1517 N N . ASN A 1 195 ? 1.783 -2.549 17.119 1.00 98.44 195 ASN A N 1
ATOM 1518 C CA . ASN A 1 195 ? 1.595 -3.470 16.013 1.00 98.44 195 ASN A CA 1
ATOM 1519 C C . ASN A 1 195 ? 2.947 -3.855 15.417 1.00 98.44 195 ASN A C 1
ATOM 1521 O O . ASN A 1 195 ? 3.826 -3.008 15.264 1.00 98.44 195 ASN A O 1
ATOM 1525 N N . ILE A 1 196 ? 3.075 -5.127 15.045 1.00 98.69 196 ILE A N 1
ATOM 1526 C CA . ILE A 1 196 ? 4.173 -5.614 14.205 1.00 98.69 196 ILE A CA 1
ATOM 1527 C C . ILE A 1 196 ? 3.570 -6.038 12.873 1.00 98.69 196 ILE A C 1
ATOM 1529 O O . ILE A 1 196 ? 2.541 -6.727 12.837 1.00 98.69 196 ILE A O 1
ATOM 1533 N N . GLY A 1 197 ? 4.174 -5.566 11.793 1.00 98.50 197 GLY A N 1
ATOM 1534 C CA . GLY A 1 197 ? 3.734 -5.750 10.423 1.00 98.50 197 GLY A CA 1
ATOM 1535 C C . GLY A 1 197 ? 4.767 -6.469 9.577 1.00 98.50 197 GLY A C 1
ATOM 1536 O O . GLY A 1 197 ? 5.966 -6.326 9.793 1.00 98.50 197 GLY A O 1
ATOM 1537 N N . ALA A 1 198 ? 4.305 -7.218 8.585 1.00 98.69 198 ALA A N 1
ATOM 1538 C CA . ALA A 1 198 ? 5.144 -7.708 7.504 1.00 98.69 198 ALA A CA 1
ATOM 1539 C C . ALA A 1 198 ? 4.362 -7.701 6.194 1.00 98.69 198 ALA A C 1
ATOM 1541 O O . ALA A 1 198 ? 3.156 -7.958 6.173 1.00 98.69 198 ALA A O 1
ATOM 1542 N N . GLY A 1 199 ? 5.040 -7.441 5.088 1.00 98.50 199 GLY A N 1
ATOM 1543 C CA . GLY A 1 199 ? 4.403 -7.413 3.783 1.00 98.50 199 GLY A CA 1
ATOM 1544 C C . GLY A 1 199 ? 5.374 -7.634 2.643 1.00 98.50 199 GLY A C 1
ATOM 1545 O O . GLY A 1 199 ? 6.590 -7.737 2.817 1.00 98.50 199 GLY A O 1
ATOM 1546 N N . PHE A 1 200 ? 4.796 -7.749 1.457 1.00 98.38 200 PHE A N 1
ATOM 1547 C CA . PHE A 1 200 ? 5.525 -8.044 0.238 1.00 98.38 200 PHE A CA 1
ATOM 1548 C C . PHE A 1 200 ? 4.844 -7.421 -0.978 1.00 98.38 200 PHE A C 1
ATOM 1550 O O . PHE A 1 200 ? 3.657 -7.088 -0.946 1.00 98.38 200 PHE A O 1
ATOM 1557 N N . HIS A 1 201 ? 5.611 -7.283 -2.052 1.00 97.44 201 HIS A N 1
ATOM 1558 C CA . HIS A 1 201 ? 5.139 -6.943 -3.384 1.00 97.44 201 HIS A CA 1
ATOM 1559 C C . HIS A 1 201 ? 5.980 -7.723 -4.397 1.00 97.44 201 HIS A C 1
ATOM 1561 O O . HIS A 1 201 ? 7.205 -7.727 -4.311 1.00 97.44 201 HIS A O 1
ATOM 1567 N N . SER A 1 202 ? 5.334 -8.393 -5.343 1.00 96.69 202 SER A N 1
ATOM 1568 C CA . SER A 1 202 ? 5.976 -9.188 -6.383 1.00 96.69 202 SER A CA 1
ATOM 1569 C C . SER A 1 202 ? 5.362 -8.854 -7.733 1.00 96.69 202 SER A C 1
ATOM 1571 O O . SER A 1 202 ? 4.156 -9.005 -7.933 1.00 96.69 202 SER A O 1
ATOM 1573 N N . HIS A 1 203 ? 6.196 -8.413 -8.669 1.00 94.81 203 HIS A N 1
ATOM 1574 C CA . HIS A 1 203 ? 5.781 -8.060 -10.021 1.00 94.81 203 HIS A CA 1
ATOM 1575 C C . HIS A 1 203 ? 6.726 -8.716 -11.039 1.00 94.81 203 HIS A C 1
ATOM 1577 O O . HIS A 1 203 ? 7.895 -8.328 -11.159 1.00 94.81 203 HIS A O 1
ATOM 1583 N N . PRO A 1 204 ? 6.255 -9.749 -11.764 1.00 93.75 204 PRO A N 1
ATOM 1584 C CA . PRO A 1 204 ? 7.081 -10.459 -12.732 1.00 93.75 204 PRO A CA 1
ATOM 1585 C C . PRO A 1 204 ? 7.504 -9.585 -13.917 1.00 93.75 204 PRO A C 1
ATOM 1587 O O . PRO A 1 204 ? 6.674 -8.894 -14.513 1.00 93.75 204 PRO A O 1
ATOM 1590 N N . ASN A 1 205 ? 8.775 -9.680 -14.324 1.00 90.00 205 ASN A N 1
ATOM 1591 C CA . ASN A 1 205 ? 9.363 -8.929 -15.450 1.00 90.00 205 ASN A CA 1
ATOM 1592 C C . ASN A 1 205 ? 9.174 -7.397 -15.374 1.00 90.00 205 ASN A C 1
ATOM 1594 O O . ASN A 1 205 ? 9.051 -6.726 -16.408 1.00 90.00 205 ASN A O 1
ATOM 1598 N N . ALA A 1 206 ? 9.106 -6.870 -14.150 1.00 88.62 206 ALA A N 1
ATOM 1599 C CA . ALA A 1 206 ? 8.879 -5.463 -13.824 1.00 88.62 206 ALA A CA 1
ATOM 1600 C C . ALA A 1 206 ? 10.120 -4.596 -13.864 1.00 88.62 206 ALA A C 1
ATOM 1602 O O . ALA A 1 206 ? 10.000 -3.379 -13.869 1.00 88.62 206 ALA A O 1
ATOM 1603 N N . THR A 1 207 ? 11.291 -5.206 -13.950 1.00 88.06 207 THR A N 1
ATOM 1604 C CA . THR A 1 207 ? 12.551 -4.497 -14.107 1.00 88.06 207 THR A CA 1
ATOM 1605 C C . THR A 1 207 ? 13.352 -5.099 -15.253 1.00 88.06 207 THR A C 1
ATOM 1607 O O . THR A 1 207 ? 13.083 -6.208 -15.721 1.00 88.06 207 THR A O 1
ATOM 1610 N N . ALA A 1 208 ? 14.331 -4.357 -15.754 1.00 84.69 208 ALA A N 1
ATOM 1611 C CA . ALA A 1 208 ? 15.264 -4.830 -16.763 1.00 84.69 208 ALA A CA 1
ATOM 1612 C C . ALA A 1 208 ? 16.635 -4.163 -16.617 1.00 84.69 208 ALA A C 1
ATOM 1614 O O . ALA A 1 208 ? 16.755 -3.067 -16.066 1.00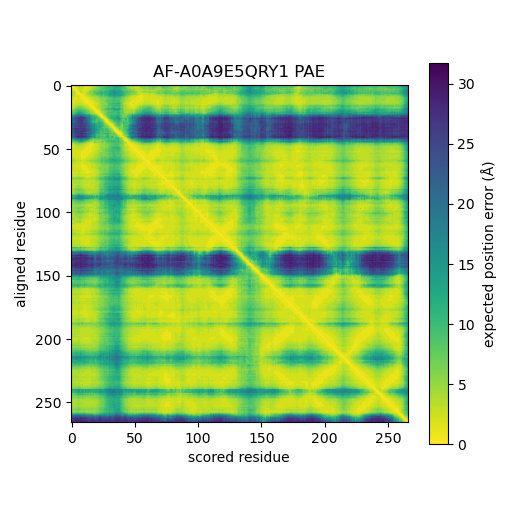 84.69 208 ALA A O 1
ATOM 1615 N N . SER A 1 209 ? 17.668 -4.833 -17.123 1.00 83.38 209 SER A N 1
ATOM 1616 C CA . SER A 1 209 ? 19.042 -4.330 -17.168 1.00 83.38 209 SER A CA 1
ATOM 1617 C C . SER A 1 209 ? 19.689 -4.624 -18.516 1.00 83.38 209 SER A C 1
ATOM 1619 O O . SER A 1 209 ? 19.508 -5.710 -19.072 1.00 83.38 209 SER A O 1
ATOM 1621 N N . THR A 1 210 ? 20.517 -3.702 -18.999 1.00 81.31 210 THR A N 1
ATOM 1622 C CA . THR A 1 210 ? 21.412 -3.951 -20.137 1.00 81.31 210 THR A CA 1
ATOM 1623 C C . THR A 1 210 ? 22.519 -4.915 -19.721 1.00 81.31 210 THR A C 1
ATOM 1625 O O . THR A 1 210 ? 23.218 -4.650 -18.742 1.00 81.31 210 THR A O 1
ATOM 1628 N N . THR A 1 211 ? 22.693 -6.015 -20.451 1.00 82.88 211 THR A N 1
ATOM 1629 C CA . THR A 1 211 ? 23.718 -7.041 -20.179 1.00 82.88 211 THR A CA 1
ATOM 1630 C C . THR A 1 211 ? 24.874 -7.012 -21.177 1.00 82.88 211 THR A C 1
ATOM 1632 O O . THR A 1 211 ? 25.947 -7.520 -20.866 1.00 82.88 211 THR A O 1
ATOM 1635 N N . ALA A 1 212 ? 24.695 -6.384 -22.343 1.00 81.69 212 ALA A N 1
ATOM 1636 C CA . ALA A 1 212 ? 25.764 -6.158 -23.312 1.00 81.69 212 ALA A CA 1
ATOM 1637 C C . ALA A 1 212 ? 25.565 -4.845 -24.081 1.00 81.69 212 ALA A C 1
ATOM 1639 O O . ALA A 1 212 ? 24.431 -4.395 -24.285 1.00 81.69 212 ALA A O 1
ATOM 1640 N N . ARG A 1 213 ? 26.682 -4.246 -24.505 1.00 78.88 213 ARG A N 1
ATOM 1641 C CA . ARG A 1 213 ? 26.736 -3.081 -25.395 1.00 78.88 213 ARG A CA 1
ATOM 1642 C C . ARG A 1 213 ? 27.757 -3.313 -26.509 1.00 78.88 213 ARG A C 1
ATOM 1644 O O . ARG A 1 213 ? 28.696 -4.084 -26.312 1.00 78.88 213 ARG A O 1
ATOM 1651 N N . ASP A 1 214 ? 27.559 -2.681 -27.659 1.00 80.19 214 ASP A N 1
ATOM 1652 C CA . ASP A 1 214 ? 28.563 -2.631 -28.727 1.00 80.19 214 ASP A CA 1
ATOM 1653 C C . ASP A 1 214 ? 29.618 -1.533 -28.488 1.00 80.19 214 ASP A C 1
ATOM 1655 O O . ASP A 1 214 ? 29.637 -0.874 -27.443 1.00 80.19 214 ASP A O 1
ATOM 1659 N N . ILE A 1 215 ? 30.525 -1.368 -29.457 1.00 79.69 215 ILE A N 1
ATOM 1660 C CA . ILE A 1 215 ? 31.637 -0.409 -29.406 1.00 79.69 215 ILE A CA 1
ATOM 1661 C C . ILE A 1 215 ? 31.178 1.056 -29.406 1.00 79.69 215 ILE A C 1
ATOM 1663 O O . ILE A 1 215 ? 31.870 1.904 -28.846 1.00 79.69 215 ILE A O 1
ATOM 1667 N N . ASP A 1 216 ? 29.996 1.334 -29.957 1.00 78.19 216 ASP A N 1
ATOM 1668 C CA . ASP A 1 216 ? 29.382 2.664 -29.978 1.00 78.19 216 ASP A CA 1
ATOM 1669 C C . ASP A 1 216 ? 28.548 2.921 -28.708 1.00 78.19 216 ASP A C 1
ATOM 1671 O O . ASP A 1 216 ? 27.893 3.955 -28.557 1.00 78.19 216 ASP A O 1
ATOM 1675 N N . GLY A 1 217 ? 28.578 1.979 -27.757 1.00 72.25 217 GLY A N 1
ATOM 1676 C CA . GLY A 1 217 ? 27.873 2.066 -26.490 1.00 72.25 217 GLY A CA 1
ATOM 1677 C C . GLY A 1 217 ? 26.378 1.786 -26.612 1.00 72.25 217 GLY A C 1
ATOM 1678 O O . GLY A 1 217 ? 25.644 2.075 -25.667 1.00 72.25 217 GLY A O 1
ATOM 1679 N N . VAL A 1 218 ? 25.897 1.209 -27.713 1.00 74.00 218 VAL A N 1
ATOM 1680 C CA . VAL A 1 218 ? 24.491 0.845 -27.925 1.00 74.00 218 VAL A CA 1
ATOM 1681 C C . VAL A 1 218 ? 24.181 -0.488 -27.247 1.00 74.00 218 VAL A C 1
ATOM 1683 O O . VAL A 1 218 ? 24.960 -1.430 -27.317 1.00 74.00 218 VAL A O 1
ATOM 1686 N N . ALA A 1 219 ? 23.046 -0.579 -26.546 1.00 75.06 219 ALA A N 1
ATOM 1687 C CA . ALA A 1 219 ? 22.611 -1.821 -25.905 1.00 75.06 219 ALA A CA 1
ATOM 1688 C C . ALA A 1 219 ? 22.302 -2.911 -26.944 1.00 75.06 219 ALA A C 1
ATOM 1690 O O . ALA A 1 219 ? 21.444 -2.722 -27.803 1.00 75.06 219 ALA A O 1
ATOM 1691 N N . THR A 1 220 ? 22.961 -4.064 -26.815 1.00 75.38 220 THR A N 1
ATOM 1692 C CA . THR A 1 220 ? 22.810 -5.230 -27.709 1.00 75.38 220 THR A CA 1
ATOM 1693 C C . THR A 1 220 ? 22.184 -6.442 -27.023 1.00 75.38 220 THR A C 1
ATOM 1695 O O . THR A 1 220 ? 21.771 -7.389 -27.690 1.00 75.38 220 THR A O 1
ATOM 1698 N N . ALA A 1 221 ? 22.100 -6.429 -25.689 1.00 78.12 221 ALA A N 1
ATOM 1699 C CA . ALA A 1 221 ? 21.384 -7.439 -24.922 1.00 78.12 221 ALA A CA 1
ATOM 1700 C C . ALA A 1 221 ? 20.756 -6.837 -23.662 1.00 78.12 221 ALA A C 1
ATOM 1702 O O . ALA A 1 221 ? 21.352 -5.993 -22.983 1.00 78.12 221 ALA A O 1
ATOM 1703 N N . VAL A 1 222 ? 19.548 -7.301 -23.343 1.00 78.31 222 VAL A N 1
ATOM 1704 C CA . VAL A 1 222 ? 18.771 -6.884 -22.174 1.00 78.31 222 VAL A CA 1
ATOM 1705 C C . VAL A 1 222 ? 18.177 -8.108 -21.508 1.00 78.31 222 VAL A C 1
ATOM 1707 O O . VAL A 1 222 ? 17.653 -8.997 -22.176 1.00 78.31 222 VAL A O 1
ATOM 1710 N N . SER A 1 223 ? 18.230 -8.124 -20.182 1.00 84.38 223 SER A N 1
ATOM 1711 C CA . SER A 1 223 ? 17.571 -9.134 -19.364 1.00 84.38 223 SER A CA 1
ATOM 1712 C C . SER A 1 223 ? 16.450 -8.49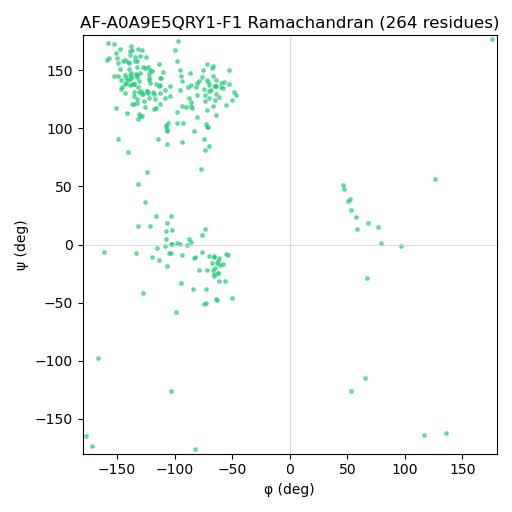6 -18.555 1.00 84.38 223 SER A C 1
ATOM 1714 O O . SER A 1 223 ? 16.627 -7.403 -18.010 1.00 84.38 223 SER A O 1
ATOM 1716 N N . ARG A 1 224 ? 15.296 -9.168 -18.496 1.00 86.25 224 ARG A N 1
ATOM 1717 C CA . ARG A 1 224 ? 14.172 -8.784 -17.637 1.00 86.25 224 ARG A CA 1
ATOM 1718 C C . ARG A 1 224 ? 14.231 -9.549 -16.327 1.00 86.25 224 ARG A C 1
ATOM 1720 O O . ARG A 1 224 ? 14.580 -10.726 -16.308 1.00 86.25 224 ARG A O 1
ATOM 1727 N N . HIS A 1 225 ? 13.818 -8.882 -15.259 1.00 90.00 225 HIS A N 1
ATOM 1728 C CA . HIS A 1 225 ? 13.848 -9.417 -13.909 1.00 90.00 225 HIS A CA 1
ATOM 1729 C C . HIS A 1 225 ? 12.525 -9.178 -13.193 1.00 90.00 225 HIS A C 1
ATOM 1731 O O . HIS A 1 225 ? 11.738 -8.292 -13.535 1.00 90.00 225 HIS A O 1
ATOM 1737 N N . ASN A 1 226 ? 12.281 -9.995 -12.178 1.00 93.88 226 ASN A N 1
ATOM 1738 C CA . ASN A 1 226 ? 11.165 -9.792 -11.270 1.00 93.88 226 ASN A CA 1
ATOM 1739 C C . ASN A 1 226 ? 11.527 -8.701 -10.261 1.00 93.88 226 ASN A C 1
ATOM 1741 O O . ASN A 1 226 ? 12.640 -8.693 -9.735 1.00 93.88 226 ASN A O 1
ATOM 1745 N N . MET A 1 227 ? 10.561 -7.846 -9.942 1.00 93.44 227 MET A N 1
ATOM 1746 C CA . MET A 1 227 ? 10.639 -6.963 -8.786 1.00 93.44 227 MET A CA 1
ATOM 1747 C C . MET A 1 227 ? 10.032 -7.689 -7.590 1.00 93.44 227 MET A C 1
ATOM 1749 O O . MET A 1 227 ? 8.851 -8.031 -7.619 1.00 93.44 227 MET A O 1
ATOM 1753 N N . ASN A 1 228 ? 10.826 -7.920 -6.547 1.00 96.62 228 ASN A N 1
ATOM 1754 C CA . ASN A 1 228 ? 10.352 -8.472 -5.283 1.00 96.62 228 ASN A CA 1
ATOM 1755 C C . ASN A 1 228 ? 10.756 -7.550 -4.141 1.00 96.62 228 ASN A C 1
ATOM 1757 O O . ASN A 1 228 ? 11.940 -7.321 -3.897 1.00 96.62 228 ASN A O 1
ATOM 1761 N N . LEU A 1 229 ? 9.764 -7.025 -3.441 1.00 96.44 229 LEU A N 1
ATOM 1762 C CA . LEU A 1 229 ? 9.930 -6.118 -2.322 1.00 96.44 229 LEU A CA 1
ATOM 1763 C C . LEU A 1 229 ? 9.391 -6.803 -1.070 1.00 96.44 229 LEU A C 1
ATOM 1765 O O . LEU A 1 229 ? 8.325 -7.418 -1.111 1.00 96.44 229 LEU A O 1
ATOM 1769 N N . PHE A 1 230 ? 10.099 -6.660 0.042 1.00 97.88 230 PHE A N 1
ATOM 1770 C CA . PHE A 1 230 ? 9.711 -7.210 1.338 1.00 97.88 230 PHE A CA 1
ATOM 1771 C C . PHE A 1 230 ? 9.862 -6.144 2.412 1.00 97.88 230 PHE A C 1
ATOM 1773 O O . PHE A 1 230 ? 10.771 -5.316 2.341 1.00 97.88 230 PHE A O 1
ATOM 1780 N N . GLY A 1 231 ? 8.984 -6.172 3.409 1.00 97.69 231 GLY A N 1
ATOM 1781 C CA . GLY A 1 231 ? 9.003 -5.237 4.523 1.00 97.69 231 GLY A CA 1
ATOM 1782 C C . GLY A 1 231 ? 8.625 -5.910 5.833 1.00 97.69 231 GLY A C 1
ATOM 1783 O O . GLY A 1 231 ? 7.747 -6.771 5.857 1.00 97.69 231 GLY A O 1
ATOM 1784 N N . VAL A 1 232 ? 9.276 -5.492 6.915 1.00 98.38 232 VAL A N 1
ATOM 1785 C CA . VAL A 1 232 ? 8.847 -5.742 8.296 1.00 98.38 232 VAL A CA 1
ATOM 1786 C C . VAL A 1 232 ? 8.853 -4.407 9.022 1.00 98.38 232 VAL A C 1
ATOM 1788 O O . VAL A 1 232 ? 9.822 -3.654 8.919 1.00 98.38 232 VAL A O 1
ATOM 1791 N N . ASP A 1 233 ? 7.777 -4.102 9.736 1.00 97.75 233 ASP A N 1
ATOM 1792 C CA . ASP A 1 233 ? 7.627 -2.845 10.454 1.00 97.75 233 ASP A CA 1
ATOM 1793 C C . ASP A 1 233 ? 7.092 -3.018 11.876 1.00 97.75 233 ASP A C 1
ATOM 1795 O O . ASP A 1 233 ? 6.543 -4.054 12.264 1.00 97.75 233 ASP A O 1
ATOM 1799 N N . LEU A 1 234 ? 7.312 -1.973 12.665 1.00 97.88 234 LEU A N 1
ATOM 1800 C CA . LEU A 1 234 ? 6.811 -1.813 14.016 1.00 97.88 234 LEU A CA 1
ATOM 1801 C C . LEU A 1 234 ? 6.179 -0.432 14.124 1.00 97.88 234 LEU A C 1
ATOM 1803 O O . LEU A 1 234 ? 6.788 0.575 13.757 1.00 97.88 234 LEU A O 1
ATOM 1807 N N . PHE A 1 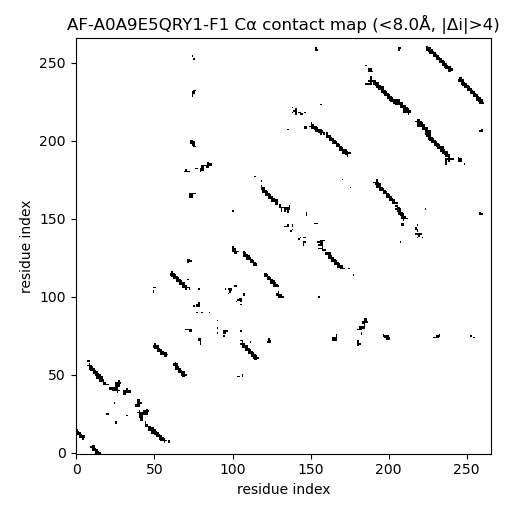235 ? 4.969 -0.388 14.669 1.00 96.75 235 PHE A N 1
ATOM 1808 C CA . PHE A 1 235 ? 4.233 0.844 14.915 1.00 96.75 235 PHE A CA 1
ATOM 1809 C C . PHE A 1 235 ? 3.769 0.912 16.368 1.00 96.75 235 PHE A C 1
ATOM 1811 O O . PHE A 1 235 ? 3.145 -0.027 16.869 1.00 96.75 235 PHE A O 1
ATOM 1818 N N . LEU A 1 236 ? 4.050 2.035 17.023 1.00 96.50 236 LEU A N 1
ATOM 1819 C CA . LEU A 1 236 ? 3.629 2.352 18.380 1.00 96.50 236 LEU A CA 1
ATOM 1820 C C . LEU A 1 236 ? 2.949 3.722 18.385 1.00 96.50 236 LEU A C 1
ATOM 1822 O O . LEU A 1 236 ? 3.530 4.701 17.927 1.00 96.50 236 LEU A O 1
ATOM 1826 N N . ASP A 1 237 ? 1.759 3.795 18.965 1.00 95.25 237 ASP A N 1
ATOM 1827 C CA . ASP A 1 237 ? 1.146 5.044 19.410 1.00 95.25 237 ASP A CA 1
ATOM 1828 C C . ASP A 1 237 ? 0.655 4.830 20.841 1.00 95.25 237 ASP A C 1
ATOM 1830 O O . ASP A 1 237 ? -0.209 3.983 21.091 1.00 95.25 237 ASP A O 1
ATOM 1834 N N . TYR A 1 238 ? 1.282 5.512 21.799 1.00 96.38 238 TYR A N 1
ATOM 1835 C CA . TYR A 1 238 ? 1.045 5.270 23.215 1.00 96.38 238 TYR A CA 1
ATOM 1836 C C . TYR A 1 238 ? 0.728 6.569 23.972 1.00 96.38 238 TYR A C 1
ATOM 1838 O O . TYR A 1 238 ? 1.628 7.396 24.163 1.00 96.38 238 TYR A O 1
ATOM 1846 N N . PRO A 1 239 ? -0.518 6.762 24.450 1.00 96.00 239 PRO A N 1
ATOM 1847 C CA . PRO A 1 239 ? -0.880 7.891 25.294 1.00 96.00 239 PRO A CA 1
ATOM 1848 C C . PRO A 1 239 ? -0.171 7.872 26.644 1.00 96.00 239 PRO A C 1
ATOM 1850 O O . PRO A 1 239 ? -0.152 6.856 27.341 1.00 96.00 239 PRO A O 1
ATOM 1853 N N . PHE A 1 240 ? 0.316 9.041 27.052 1.00 94.44 240 PHE A N 1
ATOM 1854 C CA . PHE A 1 240 ? 0.882 9.278 28.383 1.00 94.44 240 PHE A CA 1
ATOM 1855 C C . PHE A 1 240 ? 0.373 10.572 29.044 1.00 94.44 240 PHE A C 1
ATOM 1857 O O . PHE A 1 240 ? 0.653 10.808 30.215 1.00 94.44 240 PHE A O 1
ATOM 1864 N N . GLY A 1 241 ? -0.384 11.408 28.323 1.00 87.38 241 GLY A N 1
ATOM 1865 C CA . GLY A 1 241 ? -0.821 12.725 28.804 1.00 87.38 241 GLY A CA 1
ATOM 1866 C C . GLY A 1 241 ? -2.142 12.775 29.573 1.00 87.38 241 GLY A C 1
ATOM 1867 O O . GLY A 1 241 ? -2.554 13.872 29.946 1.00 87.38 241 GLY A O 1
ATOM 1868 N N . GLY A 1 242 ? -2.834 11.645 29.769 1.00 85.62 242 GLY A N 1
ATOM 1869 C CA . GLY A 1 242 ? -4.205 11.640 30.299 1.00 85.62 242 GLY A CA 1
ATOM 1870 C C . GLY A 1 242 ? -5.112 12.561 29.476 1.00 85.62 242 GLY A C 1
ATOM 1871 O O . GLY A 1 242 ? -5.104 12.490 28.248 1.00 85.62 242 GLY A O 1
ATOM 1872 N N . ASP A 1 243 ? -5.792 13.496 30.140 1.00 87.12 243 ASP A N 1
ATOM 1873 C CA . ASP A 1 243 ? -6.701 14.469 29.509 1.00 87.12 243 ASP A CA 1
ATOM 1874 C C . ASP A 1 243 ? -6.003 15.470 28.567 1.00 87.12 243 ASP A C 1
ATOM 1876 O O . ASP A 1 243 ? -6.661 16.202 27.829 1.00 87.12 243 ASP A O 1
ATOM 1880 N N . LYS A 1 244 ? -4.663 15.520 28.564 1.00 88.75 244 LYS A N 1
ATOM 1881 C CA . LYS A 1 244 ? -3.879 16.420 27.700 1.00 88.75 244 LYS A CA 1
ATOM 1882 C C . LYS A 1 244 ? -3.601 15.848 26.305 1.00 88.75 244 LYS A C 1
ATOM 1884 O O . LYS A 1 244 ? -2.882 16.490 25.545 1.00 88.75 244 LYS A O 1
ATOM 1889 N N . ASN A 1 245 ? -4.111 14.654 25.977 1.00 87.56 245 ASN A N 1
ATOM 1890 C CA . ASN A 1 245 ? -3.957 14.002 24.664 1.00 87.56 245 ASN A CA 1
ATOM 1891 C C . ASN A 1 245 ? -2.501 13.934 24.159 1.00 87.56 245 ASN A C 1
ATOM 1893 O O . ASN A 1 245 ? -2.219 14.079 22.973 1.00 87.56 245 ASN A O 1
ATOM 1897 N N . MET A 1 246 ? -1.552 13.713 25.072 1.00 93.00 246 MET A N 1
ATOM 1898 C CA . MET A 1 246 ? -0.142 13.539 24.715 1.00 93.00 246 MET A CA 1
ATOM 1899 C C . MET A 1 246 ? 0.141 12.068 24.423 1.00 93.00 246 MET A C 1
ATOM 1901 O O . MET A 1 246 ? -0.268 11.197 25.200 1.00 93.00 246 MET A O 1
ATOM 1905 N N . ALA A 1 247 ? 0.882 11.802 23.350 1.00 93.81 247 ALA A N 1
ATOM 1906 C CA . ALA A 1 247 ? 1.283 10.462 22.946 1.00 93.81 247 ALA A CA 1
ATOM 1907 C C . ALA A 1 247 ? 2.721 10.421 22.436 1.00 93.81 247 ALA A C 1
ATOM 1909 O O . ALA A 1 247 ? 3.241 11.407 21.914 1.00 93.81 247 ALA A O 1
ATOM 1910 N N . ILE A 1 248 ? 3.355 9.262 22.606 1.00 93.88 248 ILE A N 1
ATOM 1911 C CA . ILE A 1 248 ? 4.568 8.906 21.872 1.00 93.88 248 ILE A CA 1
ATOM 1912 C C . ILE A 1 248 ? 4.115 8.117 20.650 1.00 93.88 248 ILE A C 1
ATOM 1914 O O . ILE A 1 248 ? 3.522 7.048 20.800 1.00 93.88 248 ILE A O 1
ATOM 1918 N N . THR A 1 249 ? 4.427 8.627 19.462 1.00 94.19 249 THR A N 1
ATOM 1919 C CA . THR A 1 249 ? 4.267 7.903 18.199 1.00 94.19 249 THR A CA 1
ATOM 1920 C C . THR A 1 249 ? 5.647 7.521 17.679 1.00 94.19 249 THR A C 1
ATOM 1922 O O . THR A 1 249 ? 6.524 8.375 17.550 1.00 94.19 249 THR A O 1
ATOM 1925 N N . ALA A 1 250 ? 5.853 6.239 17.396 1.00 94.00 250 ALA A N 1
ATOM 1926 C CA . ALA A 1 250 ? 7.099 5.714 16.858 1.00 94.00 250 ALA A CA 1
ATOM 1927 C C . ALA A 1 250 ? 6.811 4.709 15.741 1.00 94.00 250 ALA A C 1
ATOM 1929 O O . ALA A 1 250 ? 5.932 3.853 15.858 1.00 94.00 250 ALA A O 1
ATOM 1930 N N . TYR A 1 251 ? 7.591 4.797 14.669 1.00 94.38 251 TYR A N 1
ATOM 1931 C CA . TYR A 1 251 ? 7.533 3.871 13.549 1.00 94.38 251 TYR A CA 1
ATOM 1932 C C . TYR A 1 251 ? 8.946 3.476 13.130 1.00 94.38 251 TYR A C 1
ATOM 1934 O O . TYR A 1 251 ? 9.844 4.316 13.064 1.00 94.38 251 TYR A O 1
ATOM 1942 N N . SER A 1 252 ? 9.137 2.194 12.842 1.00 94.81 252 SER A N 1
ATOM 1943 C CA . SER A 1 252 ? 10.371 1.665 12.272 1.00 94.81 252 SER A CA 1
ATOM 1944 C C . SER A 1 252 ? 10.030 0.639 11.206 1.00 94.81 252 SER A C 1
ATOM 1946 O O . SER A 1 252 ? 9.081 -0.127 11.366 1.00 94.81 252 SER A O 1
ATOM 1948 N N . VAL A 1 253 ? 10.801 0.622 10.123 1.00 95.44 253 VAL A N 1
ATOM 1949 C CA . VAL A 1 253 ? 10.629 -0.324 9.024 1.00 95.44 253 VAL A CA 1
ATOM 1950 C C . VAL A 1 253 ? 11.980 -0.762 8.490 1.00 95.44 253 VAL A C 1
ATOM 1952 O O . VAL A 1 253 ? 12.892 0.047 8.316 1.00 95.44 253 VAL A O 1
ATOM 1955 N N . PHE A 1 254 ? 12.084 -2.050 8.197 1.00 96.06 254 PHE A N 1
ATOM 1956 C CA . PHE A 1 254 ? 13.156 -2.628 7.408 1.00 96.06 254 PHE A CA 1
ATOM 1957 C C . PHE A 1 254 ? 12.570 -3.125 6.089 1.00 96.06 254 PHE A C 1
ATOM 1959 O O . PHE A 1 254 ? 11.669 -3.966 6.088 1.00 96.06 254 PHE A O 1
ATOM 1966 N N . THR A 1 255 ? 13.071 -2.604 4.970 1.00 95.31 255 THR A N 1
ATOM 1967 C CA . THR A 1 255 ? 12.638 -3.000 3.625 1.00 95.31 255 THR A CA 1
ATOM 1968 C C . THR A 1 255 ? 13.798 -3.539 2.805 1.00 95.31 255 THR A C 1
ATOM 1970 O O . THR A 1 255 ? 14.873 -2.940 2.788 1.00 95.31 255 THR A O 1
ATOM 1973 N N . VAL A 1 256 ? 13.553 -4.610 2.055 1.00 95.44 256 VAL A N 1
ATOM 1974 C CA . VAL A 1 256 ? 14.490 -5.167 1.073 1.00 95.44 256 VAL A CA 1
ATOM 1975 C C . VAL A 1 256 ? 13.845 -5.108 -0.303 1.00 95.44 256 VAL A C 1
ATOM 1977 O O . VAL A 1 256 ? 12.705 -5.537 -0.472 1.00 95.44 256 VAL A O 1
ATOM 1980 N N . MET A 1 257 ? 14.583 -4.595 -1.286 1.00 93.00 257 MET A N 1
ATOM 1981 C CA . MET A 1 257 ? 14.150 -4.527 -2.680 1.00 93.00 257 MET A CA 1
ATOM 1982 C C . MET A 1 257 ? 15.091 -5.356 -3.550 1.00 93.00 257 MET A C 1
ATOM 1984 O O . MET A 1 257 ? 16.279 -5.058 -3.655 1.00 93.00 257 MET A O 1
ATOM 1988 N N . ILE A 1 258 ? 14.557 -6.400 -4.174 1.00 94.12 258 ILE A N 1
ATOM 1989 C CA . ILE A 1 258 ? 15.267 -7.277 -5.103 1.00 94.12 258 ILE A CA 1
ATOM 1990 C C . ILE A 1 258 ? 14.741 -6.963 -6.501 1.00 94.12 258 ILE A C 1
ATOM 1992 O O . ILE A 1 258 ? 13.632 -7.353 -6.862 1.00 94.12 258 ILE A O 1
ATOM 1996 N N . LEU A 1 259 ? 15.537 -6.215 -7.265 1.00 89.69 259 LEU A N 1
ATOM 1997 C CA . LEU A 1 259 ? 15.179 -5.711 -8.598 1.00 89.69 259 LEU A CA 1
ATOM 1998 C C . LEU A 1 259 ? 15.876 -6.475 -9.736 1.00 89.69 259 LEU A C 1
ATOM 2000 O O . LEU A 1 259 ? 15.593 -6.235 -10.905 1.00 89.69 259 LEU A O 1
ATOM 2004 N N . ALA A 1 260 ? 16.808 -7.363 -9.401 1.00 85.94 260 ALA A N 1
ATOM 2005 C CA . ALA A 1 260 ? 17.493 -8.290 -10.293 1.00 85.94 260 ALA A CA 1
ATOM 2006 C C . ALA A 1 260 ? 18.024 -9.470 -9.459 1.00 85.94 260 ALA A C 1
ATOM 2008 O O . ALA A 1 260 ? 18.144 -9.333 -8.236 1.00 85.94 260 ALA A O 1
ATOM 2009 N N . PRO A 1 261 ? 18.338 -10.625 -10.074 1.00 78.12 261 PRO A N 1
ATOM 2010 C CA . PRO A 1 261 ? 19.006 -11.719 -9.386 1.00 78.12 261 PRO A CA 1
ATOM 2011 C C . PRO A 1 261 ? 20.286 -11.237 -8.701 1.00 78.12 261 PRO A C 1
ATOM 2013 O O . PRO A 1 261 ? 21.064 -10.476 -9.277 1.00 78.12 261 PRO A O 1
ATOM 2016 N N . ILE A 1 262 ? 20.517 -11.713 -7.478 1.00 66.06 262 ILE A N 1
ATOM 2017 C CA . ILE A 1 262 ? 21.784 -11.504 -6.783 1.00 66.06 262 ILE A CA 1
ATOM 2018 C C . ILE A 1 262 ? 22.812 -12.387 -7.490 1.00 66.06 262 ILE A C 1
ATOM 2020 O O . ILE A 1 262 ? 22.836 -13.602 -7.299 1.00 66.06 262 ILE A O 1
ATOM 2024 N N . ILE A 1 263 ? 23.631 -11.789 -8.351 1.00 58.53 263 ILE A N 1
ATOM 2025 C CA . ILE A 1 263 ? 24.776 -12.482 -8.937 1.00 58.53 263 ILE A CA 1
ATOM 2026 C C . ILE A 1 263 ? 25.809 -12.606 -7.815 1.00 58.53 263 ILE A C 1
ATOM 2028 O O . ILE A 1 263 ? 26.452 -11.625 -7.445 1.00 58.53 263 ILE A O 1
ATOM 2032 N N . SER A 1 264 ? 25.935 -13.801 -7.236 1.00 42.56 264 SER A N 1
ATOM 2033 C CA . SER A 1 264 ? 27.082 -14.121 -6.389 1.00 42.56 264 SER A CA 1
ATOM 2034 C C . SER A 1 264 ? 28.314 -14.080 -7.280 1.00 42.56 264 SER A C 1
ATOM 2036 O O . SER A 1 264 ? 28.455 -14.918 -8.168 1.00 42.56 264 SER A O 1
ATOM 2038 N N . VAL A 1 265 ? 29.185 -13.097 -7.069 1.00 38.34 265 VAL A N 1
ATOM 2039 C CA . VAL A 1 265 ? 30.538 -13.147 -7.619 1.00 38.34 265 VAL A CA 1
ATOM 2040 C C . VAL A 1 265 ? 31.257 -14.233 -6.816 1.00 38.34 265 VAL A C 1
ATOM 2042 O O . VAL A 1 265 ? 31.559 -14.022 -5.643 1.00 38.34 265 VAL A O 1
ATOM 2045 N N . MET A 1 266 ? 31.392 -15.427 -7.398 1.00 34.84 266 MET A N 1
ATOM 2046 C CA . MET A 1 266 ? 32.380 -16.417 -6.954 1.00 34.84 266 MET A CA 1
ATOM 2047 C C . MET A 1 266 ? 33.711 -16.126 -7.634 1.00 34.84 266 MET A C 1
ATOM 2049 O O . MET A 1 266 ? 33.672 -15.712 -8.816 1.00 34.84 266 MET A O 1
#

Nearest PDB structures (foldseek):
  6ofr-assembly1_A  TM=2.747E-01  e=1.086E+00  Escherichia coli
  4q79-assembly1_C  TM=2.817E-01  e=2.120E+00  Escherichia coli Xuzhou21
  6l7a-assembly1_A  TM=2.411E-01  e=1.027E+00  Escherichia coli O69:H11 str. 08-4661
  6lqh-assembly1_A  TM=2.396E-01  e=5.471E+00  Escherichia coli K-12

Secondary structure (DSSP, 8-state):
-EEEEEETTEEEEEEEE-----SSS-PPTT-BTT--STTBTTSSPPPEEEEEEEEEEEETTTEEEEEEEE----SSSGGGB-TTS--SS---GGGSTTTTTTSBTTBEEEEEEEEEETTEEEEEEEEEPPPPSS-GGG-STT-GGGS-SSTT--EE----PPEEEEEEEEESSSPPP-SSS-B-S--TTS--EEEEEEEEEEEEEEEEEEEEE-TTS-EEEEEEEEEEEEEEEEEEEEE-SGGG--EEEEEEEEEEEE-S------